Protein AF-A0A0H2RQJ1-F1 (afdb_monomer_lite)

pLDDT: mean 94.85, std 7.15, range [53.19, 98.94]

Foldseek 3Di:
DLVLLVVVVVDPPDDNCSPPDAFDDDDDPPDAQLPPPPQLCRLLQVLVVVCVVSVRPDDLFQSLLVSCVSPNNNQQQSWFDDKDFACDDDPVCNVGGIDDLDHCVLAVQKKKKKFRQDSDDQPDDPVRLVVQLVVFAPLVVCCVPPPVVVLVVQCSVCSNVVPVQSVQVSQQVVQVSVQVSQCSGVVHQDAADQLLQQLVLLQVLVQVVQVVVVHGRAWHWHDDNHHMIMIIGGLQCVLQSQLQCCQQAPEPDWADPPVCSVVPDTRHHDHDPPRDPPSGHRDDYSSRHHMDMGGGDGHDDDDDPVPDQADPVSHGPDDD

Radius of gyration: 21.67 Å; chains: 1; bounding box: 50×44×64 Å

Sequence (320 aa):
MKRLRAEVEKKDGEFKISHLPVHICSYNNFPTAAGLASSASGFAALVASLAALYKLPVSPSQLSLIARQGSGSACRSLFGGFVAWEMGTKADGTDSYAVEVAPREHWPDMHALICVVSDDKKGTSSTSGMQRTVETSPLLQHRIKEVVPQRMNAISEAIKGRDFDAFARITMADSNQFHAVCLDTEPPIFYMNDVSRAIIALIVEYNRLSLEAGGKRKAAYTYDAGPNAVIYAPKENMKEIVQLILAYFPQKEAFKDVNAVFGGEAAKAAVPTGFNEAVAKQFEVGAVKSLIHTRVGDGPRVLGEDETLLRPDGLPKTLA

Structure (mmCIF, N/CA/C/O backbone):
data_AF-A0A0H2RQJ1-F1
#
_entry.id   AF-A0A0H2RQJ1-F1
#
loop_
_atom_site.group_PDB
_atom_site.id
_atom_site.type_symbol
_atom_site.label_atom_id
_atom_site.label_alt_id
_atom_site.label_comp_id
_atom_site.label_asym_id
_atom_site.label_entity_id
_atom_site.label_seq_id
_atom_site.pdbx_PDB_ins_code
_atom_site.Cartn_x
_atom_site.Cartn_y
_atom_site.Cartn_z
_atom_site.occupancy
_atom_site.B_iso_or_equiv
_atom_site.auth_seq_id
_atom_site.auth_comp_id
_atom_site.auth_asym_id
_atom_site.auth_atom_id
_atom_site.pdbx_PDB_model_num
ATOM 1 N N . MET A 1 1 ? 14.029 -0.436 -22.026 1.00 91.88 1 MET A N 1
ATOM 2 C CA . MET A 1 1 ? 13.343 -1.609 -22.619 1.00 91.88 1 MET A CA 1
ATOM 3 C C . MET A 1 1 ? 13.846 -1.941 -24.022 1.00 91.88 1 MET A C 1
ATOM 5 O O . MET A 1 1 ? 14.598 -2.894 -24.133 1.00 91.88 1 MET A O 1
ATOM 9 N N . LYS A 1 2 ? 13.555 -1.153 -25.071 1.00 93.88 2 LYS A N 1
ATOM 10 C CA . LYS A 1 2 ? 13.984 -1.458 -26.458 1.00 93.88 2 LYS A CA 1
ATOM 11 C C . LYS A 1 2 ? 15.491 -1.689 -26.639 1.00 93.88 2 LYS A C 1
ATOM 13 O O . LYS A 1 2 ? 15.875 -2.653 -27.284 1.00 93.88 2 LYS A O 1
ATOM 18 N N . ARG A 1 3 ? 16.341 -0.882 -25.987 1.00 93.62 3 ARG A N 1
ATOM 19 C CA . ARG A 1 3 ? 17.800 -1.112 -25.954 1.00 93.62 3 ARG A CA 1
ATOM 20 C C . ARG A 1 3 ? 18.163 -2.499 -25.408 1.00 93.62 3 ARG A C 1
ATOM 22 O O . ARG A 1 3 ? 18.996 -3.169 -25.989 1.00 93.62 3 ARG A O 1
ATOM 29 N N . LEU A 1 4 ? 17.516 -2.940 -24.325 1.00 93.12 4 LEU A N 1
ATOM 30 C CA . LEU A 1 4 ? 17.746 -4.276 -23.758 1.00 93.12 4 LEU A CA 1
ATOM 31 C C . LEU A 1 4 ? 17.286 -5.371 -24.724 1.00 93.12 4 LEU A C 1
ATOM 33 O O . LEU A 1 4 ? 17.974 -6.373 -24.868 1.00 93.12 4 LEU A O 1
ATOM 37 N N . ARG A 1 5 ? 16.166 -5.164 -25.430 1.00 95.06 5 ARG A N 1
ATOM 38 C CA . ARG A 1 5 ? 15.723 -6.097 -26.472 1.00 95.06 5 ARG A CA 1
ATOM 39 C C . ARG A 1 5 ? 16.728 -6.180 -27.623 1.00 95.06 5 ARG A C 1
ATOM 41 O O . ARG A 1 5 ? 17.032 -7.281 -28.057 1.00 95.06 5 ARG A O 1
ATOM 48 N N . ALA A 1 6 ? 17.268 -5.052 -28.081 1.00 94.44 6 ALA A N 1
ATOM 49 C CA . ALA A 1 6 ? 18.274 -5.032 -29.143 1.00 94.44 6 ALA A CA 1
ATOM 50 C C . ALA A 1 6 ? 19.538 -5.829 -28.765 1.00 94.44 6 ALA A C 1
ATOM 52 O O . ALA A 1 6 ? 20.127 -6.474 -29.623 1.00 94.44 6 ALA A O 1
ATOM 53 N N . GLU A 1 7 ? 19.926 -5.844 -27.484 1.00 92.75 7 GLU A N 1
ATOM 54 C CA . GLU A 1 7 ? 21.011 -6.708 -26.996 1.00 92.75 7 GLU A CA 1
ATOM 55 C C . GLU A 1 7 ? 20.645 -8.200 -27.039 1.00 92.75 7 GLU A C 1
ATOM 57 O O . GLU A 1 7 ? 21.483 -9.021 -27.402 1.00 92.75 7 GLU A O 1
ATOM 62 N N . VAL A 1 8 ? 19.395 -8.564 -26.721 1.00 91.81 8 VAL A N 1
ATOM 63 C CA . VAL A 1 8 ? 18.909 -9.951 -26.863 1.00 91.81 8 VAL A CA 1
ATOM 64 C C . VAL A 1 8 ? 18.945 -10.393 -28.330 1.00 91.81 8 VAL A C 1
ATOM 66 O O . VAL A 1 8 ? 19.394 -11.495 -28.623 1.00 91.81 8 VAL A O 1
ATOM 69 N N . GLU A 1 9 ? 18.550 -9.512 -29.249 1.00 94.44 9 GLU A N 1
ATOM 70 C CA . GLU A 1 9 ? 18.498 -9.754 -30.700 1.00 94.44 9 GLU A CA 1
ATOM 71 C C . GLU A 1 9 ? 19.865 -9.905 -31.378 1.00 94.44 9 GLU A C 1
ATOM 73 O O . GLU A 1 9 ? 19.921 -10.282 -32.548 1.00 94.44 9 GLU A O 1
ATOM 78 N N . LYS A 1 10 ? 20.971 -9.621 -30.674 1.00 91.56 10 LYS A N 1
ATOM 79 C CA . LYS A 1 10 ? 22.324 -9.934 -31.165 1.00 91.56 10 LYS A CA 1
ATOM 80 C C . LYS A 1 10 ? 22.612 -11.437 -31.165 1.00 91.56 10 LYS A C 1
ATOM 82 O O . LYS A 1 10 ? 23.577 -11.853 -31.796 1.00 91.56 10 LYS A O 1
ATOM 87 N N . LYS A 1 11 ? 21.821 -12.237 -30.441 1.00 88.06 11 LYS A N 1
ATOM 88 C CA . LYS A 1 11 ? 21.905 -13.702 -30.460 1.00 88.06 11 LYS A CA 1
ATOM 89 C C . LYS A 1 11 ? 21.219 -14.247 -31.716 1.00 88.06 11 LYS A C 1
ATOM 91 O O . LYS A 1 11 ? 20.148 -13.770 -32.091 1.00 88.06 11 LYS A O 1
ATOM 96 N N . ASP A 1 12 ? 21.816 -15.262 -32.335 1.00 78.38 12 ASP A N 1
ATOM 97 C CA . ASP A 1 12 ? 21.270 -15.884 -33.544 1.00 78.38 12 ASP A CA 1
ATOM 98 C C . ASP A 1 12 ? 19.886 -16.508 -33.295 1.00 78.38 12 ASP A C 1
ATOM 100 O O . ASP A 1 12 ? 19.649 -17.147 -32.271 1.00 78.38 12 ASP A O 1
ATOM 104 N N . GLY A 1 13 ? 18.970 -16.327 -34.253 1.00 80.56 13 GLY A N 1
ATOM 105 C CA . GLY A 1 13 ? 17.618 -16.905 -34.223 1.00 80.56 13 GLY A CA 1
ATOM 106 C C . GLY A 1 13 ? 16.540 -16.062 -33.528 1.00 80.56 13 GLY A C 1
ATOM 107 O O . GLY A 1 13 ? 15.375 -16.455 -33.522 1.00 80.56 13 GLY A O 1
ATOM 108 N N . GLU A 1 14 ? 16.877 -14.894 -32.978 1.00 87.69 14 GLU A N 1
ATOM 109 C CA . GLU A 1 14 ? 15.910 -14.009 -32.318 1.00 87.69 14 GLU A CA 1
ATOM 110 C C . GLU A 1 14 ? 15.146 -13.106 -33.305 1.00 87.69 14 GLU A C 1
ATOM 112 O O . GLU A 1 14 ? 15.722 -12.472 -34.193 1.00 87.69 14 GLU A O 1
ATOM 117 N N . PHE A 1 15 ? 13.830 -12.972 -33.106 1.00 88.25 15 PHE A N 1
ATOM 118 C CA . PHE A 1 15 ? 13.009 -12.031 -33.874 1.00 88.25 15 PHE A CA 1
ATOM 119 C C . PHE A 1 15 ? 13.413 -10.582 -33.588 1.00 88.25 15 PHE A C 1
ATOM 121 O O . PHE A 1 15 ? 13.473 -10.162 -32.433 1.00 88.25 15 PHE A O 1
ATOM 128 N N . LYS A 1 16 ? 13.626 -9.785 -34.637 1.00 92.00 16 LYS A N 1
ATOM 129 C CA . LYS A 1 16 ? 14.005 -8.372 -34.508 1.00 92.00 16 LYS A CA 1
ATOM 130 C C . LYS A 1 16 ? 12.767 -7.498 -34.328 1.00 92.00 16 LYS A C 1
ATOM 132 O O . LYS A 1 16 ? 12.183 -7.046 -35.304 1.00 92.00 16 LYS A O 1
ATOM 137 N N . ILE A 1 17 ? 12.372 -7.257 -33.085 1.00 94.94 17 ILE A N 1
ATOM 138 C CA . ILE A 1 17 ? 11.193 -6.466 -32.705 1.00 94.94 17 ILE A CA 1
ATOM 139 C C . ILE A 1 17 ? 11.548 -5.187 -31.933 1.00 94.94 17 ILE A C 1
ATOM 141 O O . ILE A 1 17 ? 10.684 -4.339 -31.732 1.00 94.94 17 ILE A O 1
ATOM 145 N N . SER A 1 18 ? 12.810 -4.993 -31.530 1.00 94.56 18 SER A N 1
ATOM 146 C CA . SER A 1 18 ? 13.258 -3.820 -30.757 1.00 94.56 18 SER A CA 1
ATOM 147 C C . SER A 1 18 ? 12.988 -2.471 -31.440 1.00 94.56 18 SER A C 1
ATOM 149 O O . SER A 1 18 ? 12.775 -1.465 -30.756 1.00 94.56 18 SER A O 1
ATOM 151 N N . HIS A 1 19 ? 12.977 -2.441 -32.774 1.00 94.56 19 HIS A N 1
ATOM 152 C CA . HIS A 1 19 ? 12.757 -1.238 -33.577 1.00 94.56 19 HIS A CA 1
ATOM 153 C C . HIS A 1 19 ? 11.271 -0.945 -33.843 1.00 94.56 19 HIS A C 1
ATOM 155 O O . HIS A 1 19 ? 10.923 0.202 -34.123 1.00 94.56 19 HIS A O 1
ATOM 161 N N . LEU A 1 20 ? 10.389 -1.941 -33.709 1.00 95.81 20 LEU A N 1
ATOM 162 C CA . LEU A 1 20 ? 8.970 -1.811 -34.035 1.00 95.81 20 LEU A CA 1
ATOM 163 C C . LEU A 1 20 ? 8.236 -0.889 -33.045 1.00 95.81 20 LEU A C 1
ATOM 165 O O . LEU A 1 20 ? 8.614 -0.806 -31.868 1.00 95.81 20 LEU A O 1
ATOM 169 N N . PRO A 1 21 ? 7.193 -0.162 -33.480 1.00 95.69 21 PRO A N 1
ATOM 170 C CA . PRO A 1 21 ? 6.299 0.536 -32.562 1.00 95.69 21 PRO A CA 1
ATOM 171 C C . PRO A 1 21 ? 5.571 -0.461 -31.647 1.00 95.69 21 PRO A C 1
ATOM 173 O O . PRO A 1 21 ? 5.414 -1.632 -31.982 1.00 95.69 21 PRO A O 1
ATOM 176 N N . VAL A 1 22 ? 5.135 0.010 -30.477 1.00 95.94 22 VAL A N 1
ATOM 177 C CA . VAL A 1 22 ? 4.346 -0.786 -29.526 1.00 95.94 22 VAL A CA 1
ATOM 178 C C . VAL A 1 22 ? 2.995 -0.129 -29.300 1.00 95.94 22 VAL A C 1
ATOM 180 O O . VAL A 1 22 ? 2.928 1.079 -29.082 1.00 95.94 22 VAL A O 1
ATOM 183 N N . HIS A 1 23 ? 1.931 -0.926 -29.329 1.00 96.12 23 HIS A N 1
ATOM 184 C CA . HIS A 1 23 ? 0.610 -0.524 -28.859 1.00 96.12 23 HIS A CA 1
ATOM 185 C C . HIS A 1 23 ? 0.423 -1.036 -27.435 1.00 96.12 23 HIS A C 1
ATOM 187 O O . HIS A 1 23 ? 0.730 -2.189 -27.135 1.00 96.12 23 HIS A O 1
ATOM 193 N N . ILE A 1 24 ? -0.044 -0.164 -26.546 1.00 96.38 24 ILE A N 1
ATOM 194 C CA . ILE A 1 24 ? -0.228 -0.467 -25.129 1.00 96.38 24 ILE A CA 1
ATOM 195 C C . ILE A 1 24 ? -1.648 -0.062 -24.757 1.00 96.38 24 ILE A C 1
ATOM 197 O O . ILE A 1 24 ? -2.045 1.083 -24.959 1.00 96.38 24 ILE A O 1
ATOM 201 N N . CYS A 1 25 ? -2.390 -0.998 -24.177 1.00 96.31 25 CYS A N 1
ATOM 202 C CA . CYS A 1 25 ? -3.657 -0.735 -23.513 1.00 96.31 25 CYS A CA 1
ATOM 203 C C . CYS A 1 25 ? -3.518 -1.180 -22.057 1.00 96.31 25 CYS A C 1
ATOM 205 O O . CYS A 1 25 ? -2.910 -2.214 -21.782 1.00 96.31 25 CYS A O 1
ATOM 207 N N . SER A 1 26 ? -4.025 -0.374 -21.129 1.00 94.25 26 SER A N 1
ATOM 208 C CA . SER A 1 26 ? -3.945 -0.631 -19.695 1.00 94.25 26 SER A CA 1
ATOM 209 C C . SER A 1 26 ? -5.293 -0.350 -19.054 1.00 94.25 26 SER A C 1
ATOM 211 O O . SER A 1 26 ? -6.002 0.574 -19.452 1.00 94.25 26 SER A O 1
ATOM 213 N N . TYR A 1 27 ? -5.628 -1.153 -18.055 1.00 92.31 27 TYR A N 1
ATOM 214 C CA . TYR A 1 27 ? -6.854 -1.065 -17.281 1.00 92.31 27 TYR A CA 1
ATOM 215 C C . TYR A 1 27 ? -6.530 -1.341 -15.812 1.00 92.31 27 TYR A C 1
ATOM 217 O O . TYR A 1 27 ? -5.570 -2.042 -15.494 1.00 92.31 27 TYR A O 1
ATOM 225 N N . ASN A 1 28 ? -7.331 -0.783 -14.908 1.00 89.81 28 ASN A N 1
ATOM 226 C CA . ASN A 1 28 ? -7.277 -1.101 -13.489 1.00 89.81 28 ASN A CA 1
ATOM 227 C C . ASN A 1 28 ? -8.701 -1.256 -12.952 1.00 89.81 28 ASN A C 1
ATOM 229 O O . ASN A 1 28 ? -9.616 -0.579 -13.411 1.00 89.81 28 ASN A O 1
ATOM 233 N N . ASN A 1 29 ? -8.864 -2.133 -11.968 1.00 87.56 29 ASN A N 1
ATOM 234 C CA . ASN A 1 29 ? -10.141 -2.420 -11.319 1.00 87.56 29 ASN A CA 1
ATOM 235 C C . ASN A 1 29 ? -10.302 -1.692 -9.973 1.00 87.56 29 ASN A C 1
ATOM 237 O O . ASN A 1 29 ? -11.181 -2.048 -9.187 1.00 87.56 29 ASN A O 1
ATOM 241 N N . PHE A 1 30 ? -9.455 -0.699 -9.675 1.00 75.50 30 PHE A N 1
ATOM 242 C CA . PHE A 1 30 ? -9.663 0.142 -8.502 1.00 75.50 30 PHE A CA 1
ATOM 243 C C . PHE A 1 30 ? -10.864 1.060 -8.758 1.00 75.50 30 PHE A C 1
ATOM 245 O O . PHE A 1 30 ? -11.018 1.555 -9.879 1.00 75.50 30 PHE A O 1
ATOM 252 N N . PRO A 1 31 ? -11.699 1.345 -7.743 1.00 68.31 31 PRO A N 1
ATOM 253 C CA . PRO A 1 31 ? -12.700 2.394 -7.868 1.00 68.31 31 PRO A CA 1
ATOM 254 C C . PRO A 1 31 ? -11.994 3.684 -8.298 1.00 68.31 31 PRO A C 1
ATOM 256 O O . PRO A 1 31 ? -10.995 4.092 -7.692 1.00 68.31 31 PRO A O 1
ATOM 259 N N . THR A 1 32 ? -12.442 4.272 -9.408 1.00 55.53 32 THR A N 1
ATOM 260 C CA . THR A 1 32 ? -11.767 5.423 -10.012 1.00 55.53 32 THR A CA 1
ATOM 261 C C . THR A 1 32 ? -11.643 6.539 -8.974 1.00 55.53 32 THR A C 1
ATOM 263 O O . THR A 1 32 ? -12.604 6.853 -8.288 1.00 55.53 32 THR A O 1
ATOM 266 N N . ALA A 1 33 ? -10.437 7.097 -8.843 1.00 53.19 33 ALA A N 1
ATOM 267 C CA . ALA A 1 33 ? -10.090 8.166 -7.906 1.00 53.19 33 ALA A CA 1
ATOM 268 C C . ALA A 1 33 ? -10.073 7.824 -6.395 1.00 53.19 33 ALA A C 1
ATOM 270 O O . ALA A 1 33 ? -9.751 8.699 -5.597 1.00 53.19 33 ALA A O 1
ATOM 271 N N . ALA A 1 34 ? -10.179 6.547 -5.993 1.00 57.09 34 ALA A N 1
ATOM 272 C CA . ALA A 1 34 ? -10.012 6.084 -4.599 1.00 57.09 34 ALA A CA 1
ATOM 273 C C . ALA A 1 34 ? -8.606 6.294 -3.978 1.00 57.09 34 ALA A C 1
ATOM 275 O O . ALA A 1 34 ? -8.257 5.667 -2.982 1.00 57.09 34 ALA A O 1
ATOM 276 N N . GLY A 1 35 ? -7.736 7.124 -4.559 1.00 61.28 35 GLY A N 1
ATOM 277 C CA . GLY A 1 35 ? -6.430 7.467 -3.984 1.00 61.28 35 GLY A CA 1
ATOM 278 C C . GLY A 1 35 ? -5.414 6.317 -3.881 1.00 61.28 35 GLY A C 1
ATOM 279 O O . GLY A 1 35 ? -4.300 6.562 -3.419 1.00 61.28 35 GLY A O 1
ATOM 280 N N . LEU A 1 36 ? -5.757 5.110 -4.346 1.00 70.00 36 LEU A N 1
ATOM 281 C CA . LEU A 1 36 ? -4.940 3.893 -4.314 1.00 70.00 36 LEU A CA 1
ATOM 282 C C . LEU A 1 36 ? -3.884 3.915 -5.426 1.00 70.00 36 LEU A C 1
ATOM 284 O O . LEU A 1 36 ? -4.136 3.387 -6.500 1.00 70.00 36 LEU A O 1
ATOM 288 N N . ALA A 1 37 ? -2.752 4.592 -5.193 1.00 69.56 37 ALA A N 1
ATOM 289 C CA . ALA A 1 37 ? -1.490 4.581 -5.965 1.00 69.56 37 ALA A CA 1
ATOM 290 C C . ALA A 1 37 ? -1.520 4.011 -7.414 1.00 69.56 37 ALA A C 1
ATOM 292 O O . ALA A 1 37 ? -0.688 3.179 -7.781 1.00 69.56 37 ALA A O 1
ATOM 293 N N . SER A 1 38 ? -2.438 4.477 -8.267 1.00 80.00 38 SER A N 1
ATOM 294 C CA . SER A 1 38 ? -2.726 3.846 -9.566 1.00 80.00 38 SER A CA 1
ATOM 295 C C . SER A 1 38 ? -1.599 4.020 -10.583 1.00 80.00 38 SER A C 1
ATOM 297 O O . SER A 1 38 ? -1.399 3.172 -11.451 1.00 80.00 38 SER A O 1
ATOM 299 N N . SER A 1 39 ? -0.809 5.088 -10.450 1.00 87.06 39 SER A N 1
ATOM 300 C CA . SER A 1 39 ? 0.385 5.304 -11.268 1.00 87.06 39 SER A CA 1
ATOM 301 C C . SER A 1 39 ? 1.467 4.257 -11.000 1.00 87.06 39 SER A C 1
ATOM 303 O O . SER A 1 39 ? 2.102 3.790 -11.943 1.00 87.06 39 SER A O 1
ATOM 305 N N . ALA A 1 40 ? 1.667 3.860 -9.740 1.00 92.00 40 ALA A N 1
ATOM 306 C CA . ALA A 1 40 ? 2.722 2.926 -9.365 1.00 92.00 40 ALA A CA 1
ATOM 307 C C . ALA A 1 40 ? 2.470 1.536 -9.965 1.00 92.00 40 ALA A C 1
ATOM 309 O O . ALA A 1 40 ? 3.320 1.000 -10.676 1.00 92.00 40 ALA A O 1
ATOM 310 N N . SER A 1 41 ? 1.272 0.987 -9.749 1.00 93.56 41 SER A N 1
ATOM 311 C CA . SER A 1 41 ? 0.879 -0.308 -10.312 1.00 93.56 41 SER A CA 1
ATOM 312 C C . SER A 1 41 ? 0.793 -0.272 -11.841 1.00 93.56 41 SER A C 1
ATOM 314 O O . SER A 1 41 ? 1.231 -1.217 -12.492 1.00 93.56 41 SER A O 1
ATOM 316 N N . GLY A 1 42 ? 0.329 0.836 -12.432 1.00 94.31 42 GLY A N 1
ATOM 317 C CA . GLY A 1 42 ? 0.289 1.015 -13.886 1.00 94.31 42 GLY A CA 1
ATOM 318 C C . GLY A 1 42 ? 1.674 0.985 -14.545 1.00 94.31 42 GLY A C 1
ATOM 319 O O . GLY A 1 42 ? 1.877 0.261 -15.520 1.00 94.31 42 GLY A O 1
ATOM 320 N N . PHE A 1 43 ? 2.654 1.719 -14.003 1.00 96.06 43 PHE A N 1
ATOM 321 C CA . PHE A 1 43 ? 4.028 1.700 -14.524 1.00 96.06 43 PHE A CA 1
ATOM 322 C C . PHE A 1 43 ? 4.730 0.362 -14.276 1.00 96.06 43 PHE A C 1
ATOM 324 O O . PHE A 1 43 ? 5.483 -0.099 -15.135 1.00 96.06 43 PHE A O 1
ATOM 331 N N . ALA A 1 44 ? 4.462 -0.288 -13.143 1.00 97.62 44 ALA A N 1
ATOM 332 C CA . ALA A 1 44 ? 4.956 -1.632 -12.872 1.00 97.62 44 ALA A CA 1
ATOM 333 C C . ALA A 1 44 ? 4.421 -2.649 -13.892 1.00 97.62 44 ALA A C 1
ATOM 335 O O . ALA A 1 44 ? 5.205 -3.386 -14.489 1.00 97.62 44 ALA A O 1
ATOM 336 N N . ALA A 1 45 ? 3.110 -2.631 -14.161 1.00 97.31 45 ALA A N 1
ATOM 337 C CA . ALA A 1 45 ? 2.470 -3.489 -15.155 1.00 97.31 45 ALA A CA 1
ATOM 338 C C . ALA A 1 45 ? 3.002 -3.226 -16.572 1.00 97.31 45 ALA A C 1
ATOM 340 O O . ALA A 1 45 ? 3.284 -4.171 -17.306 1.00 97.31 45 ALA A O 1
ATOM 341 N N . LEU A 1 46 ? 3.219 -1.958 -16.940 1.00 97.62 46 LEU A N 1
ATOM 342 C CA . LEU A 1 46 ? 3.847 -1.586 -18.209 1.00 97.62 46 LEU A CA 1
ATOM 343 C C . LEU A 1 46 ? 5.250 -2.194 -18.349 1.00 97.62 46 LEU A C 1
ATOM 345 O O . LEU A 1 46 ? 5.565 -2.801 -19.374 1.00 97.62 46 LEU A O 1
ATOM 349 N N . VAL A 1 47 ? 6.102 -2.030 -17.333 1.00 97.94 47 VAL A N 1
ATOM 350 C CA . VAL A 1 47 ? 7.473 -2.558 -17.363 1.00 97.94 47 VAL A CA 1
ATOM 351 C C . VAL A 1 47 ? 7.469 -4.084 -17.390 1.00 97.94 47 VAL A C 1
ATOM 353 O O . VAL A 1 47 ? 8.201 -4.661 -18.192 1.00 97.94 47 VAL A O 1
ATOM 356 N N . ALA A 1 48 ? 6.627 -4.735 -16.585 1.00 97.75 48 ALA A N 1
ATOM 357 C CA . ALA A 1 48 ? 6.495 -6.190 -16.562 1.00 97.75 48 ALA A CA 1
ATOM 358 C C . ALA A 1 48 ? 5.992 -6.746 -17.907 1.00 97.75 48 ALA A C 1
ATOM 360 O O . ALA A 1 48 ? 6.595 -7.669 -18.453 1.00 97.75 48 ALA A O 1
ATOM 361 N N . SER A 1 49 ? 4.955 -6.136 -18.489 1.00 97.44 49 SER A N 1
ATOM 362 C CA . SER A 1 49 ? 4.397 -6.524 -19.791 1.00 97.44 49 SER A CA 1
ATOM 363 C C . SER A 1 49 ? 5.424 -6.377 -20.917 1.00 97.44 49 SER A C 1
ATOM 365 O O . SER A 1 49 ? 5.656 -7.314 -21.680 1.00 97.44 49 SER A O 1
ATOM 367 N N . LEU A 1 50 ? 6.139 -5.247 -20.978 1.00 97.00 50 LEU A N 1
ATOM 368 C CA . LEU A 1 50 ? 7.199 -5.054 -21.970 1.00 97.00 50 LEU A CA 1
ATOM 369 C C . LEU A 1 50 ? 8.402 -5.976 -21.739 1.00 97.00 50 LEU A C 1
ATOM 371 O O . LEU A 1 50 ? 9.047 -6.374 -22.707 1.00 97.00 50 LEU A O 1
ATOM 375 N N . ALA A 1 51 ? 8.735 -6.310 -20.489 1.00 96.94 51 ALA A N 1
ATOM 376 C CA . ALA A 1 51 ? 9.798 -7.266 -20.189 1.00 96.94 51 ALA A CA 1
ATOM 377 C C . ALA A 1 51 ? 9.444 -8.664 -20.709 1.00 96.94 51 ALA A C 1
ATOM 379 O O . ALA A 1 51 ? 10.293 -9.307 -21.329 1.00 96.94 51 ALA A O 1
ATOM 380 N N . ALA A 1 52 ? 8.189 -9.084 -20.516 1.00 95.44 52 ALA A N 1
ATOM 381 C CA . ALA A 1 52 ? 7.657 -10.343 -21.026 1.00 95.44 52 ALA A CA 1
ATOM 382 C C . ALA A 1 52 ? 7.615 -10.361 -22.563 1.00 95.44 52 ALA A C 1
ATOM 384 O O . ALA A 1 52 ? 8.180 -11.269 -23.171 1.00 95.44 52 ALA A O 1
ATOM 385 N N . LEU A 1 53 ? 7.051 -9.322 -23.198 1.00 94.88 53 LEU A N 1
ATOM 386 C CA . LEU A 1 53 ? 7.000 -9.176 -24.661 1.00 94.88 53 LEU A CA 1
ATOM 387 C C . LEU A 1 53 ? 8.392 -9.287 -25.294 1.00 94.88 53 LEU A C 1
ATOM 389 O O . LEU A 1 53 ? 8.589 -9.989 -26.283 1.00 94.88 53 LEU A O 1
ATOM 393 N N . TYR A 1 54 ? 9.372 -8.593 -24.716 1.00 95.69 54 TYR A N 1
ATOM 394 C CA . TYR A 1 54 ? 10.737 -8.570 -25.230 1.00 95.69 54 TYR A CA 1
ATOM 395 C C . TYR A 1 54 ? 11.612 -9.735 -24.749 1.00 95.69 54 TYR A C 1
ATOM 397 O O . TYR A 1 54 ? 12.780 -9.805 -25.149 1.00 95.69 54 TYR A O 1
ATOM 405 N N . LYS A 1 55 ? 11.072 -10.641 -23.920 1.00 93.88 55 LYS A N 1
ATOM 406 C CA . LYS A 1 55 ? 11.793 -11.769 -23.308 1.00 93.88 55 LYS A CA 1
ATOM 407 C C . LYS A 1 55 ? 13.116 -11.327 -22.671 1.00 93.88 55 LYS A C 1
ATOM 409 O O . LYS A 1 55 ? 14.170 -11.910 -22.923 1.00 93.88 55 LYS A O 1
ATOM 414 N N . LEU A 1 56 ? 13.085 -10.230 -21.911 1.00 94.19 56 LEU A N 1
ATOM 415 C CA . LEU A 1 56 ? 14.307 -9.651 -21.354 1.00 94.19 56 LEU A CA 1
ATOM 416 C C . LEU A 1 56 ? 14.874 -10.555 -20.242 1.00 94.19 56 LEU A C 1
ATOM 418 O O . LEU A 1 56 ? 14.163 -10.820 -19.274 1.00 94.19 56 LEU A O 1
ATOM 422 N N . PRO A 1 57 ? 16.150 -10.979 -20.315 1.00 91.94 57 PRO A N 1
ATOM 423 C CA . PRO A 1 57 ? 16.775 -11.849 -19.317 1.00 91.94 57 PRO A CA 1
ATOM 424 C C . PRO A 1 57 ? 17.315 -11.027 -18.136 1.00 91.94 57 PRO A C 1
ATOM 426 O O . PRO A 1 57 ? 18.510 -11.037 -17.851 1.00 91.94 57 PRO A O 1
ATOM 429 N N . VAL A 1 58 ? 16.449 -10.239 -17.500 1.00 91.62 58 VAL A N 1
ATOM 430 C CA . VAL A 1 58 ? 16.817 -9.310 -16.421 1.00 91.62 58 VAL A CA 1
ATOM 431 C C . VAL A 1 58 ? 16.017 -9.608 -15.162 1.00 91.62 58 VAL A C 1
ATOM 433 O O . VAL A 1 58 ? 14.861 -10.020 -15.229 1.00 91.62 58 VAL A O 1
ATOM 436 N N . SER A 1 59 ? 16.635 -9.393 -14.002 1.00 94.44 59 SER A N 1
ATOM 437 C CA . SER A 1 59 ? 15.973 -9.632 -12.719 1.00 94.44 59 SER A CA 1
ATOM 438 C C . SER A 1 59 ? 14.903 -8.570 -12.423 1.00 94.44 59 SER A C 1
ATOM 440 O O . SER A 1 59 ? 14.985 -7.448 -12.942 1.00 94.44 59 SER A O 1
ATOM 442 N N . PRO A 1 60 ? 13.932 -8.853 -11.533 1.00 94.94 60 PRO A N 1
ATOM 443 C CA . PRO A 1 60 ? 12.968 -7.842 -11.105 1.00 94.94 60 PRO A CA 1
ATOM 444 C C . PRO A 1 60 ? 13.633 -6.596 -10.491 1.00 94.94 60 PRO A C 1
ATOM 446 O O . PRO A 1 60 ? 13.197 -5.482 -10.775 1.00 94.94 60 PRO A O 1
ATOM 449 N N . SER A 1 61 ? 14.757 -6.731 -9.770 1.00 95.88 61 SER A N 1
ATOM 450 C CA . SER A 1 61 ? 15.534 -5.573 -9.286 1.00 95.88 61 SER A CA 1
ATOM 451 C C . SER A 1 61 ? 16.061 -4.705 -10.431 1.00 95.88 61 SER A C 1
ATOM 453 O O . SER A 1 61 ? 15.949 -3.481 -10.368 1.00 95.88 61 SER A O 1
ATOM 455 N N . GLN A 1 62 ? 16.574 -5.297 -11.514 1.00 95.25 62 GLN A N 1
ATOM 456 C CA . GLN A 1 62 ? 17.028 -4.535 -12.683 1.00 95.25 62 GLN A CA 1
ATOM 457 C C . GLN A 1 62 ? 15.864 -3.860 -13.420 1.00 95.25 62 GLN A C 1
ATOM 459 O O . GLN A 1 62 ? 15.985 -2.708 -13.836 1.00 95.25 62 GLN A O 1
ATOM 464 N N . LEU A 1 63 ? 14.719 -4.536 -13.552 1.00 96.75 63 LEU A N 1
ATOM 465 C CA . LEU A 1 63 ? 13.507 -3.927 -14.110 1.00 96.75 63 LEU A CA 1
ATOM 466 C C . LEU A 1 63 ? 12.997 -2.774 -13.236 1.00 96.75 63 LEU A C 1
ATOM 468 O O . LEU A 1 63 ? 12.488 -1.779 -13.758 1.00 96.75 63 LEU A O 1
ATOM 472 N N . SER A 1 64 ? 13.181 -2.866 -11.918 1.00 97.94 64 SER A N 1
ATOM 473 C CA . SER A 1 64 ? 12.719 -1.853 -10.973 1.00 97.94 64 SER A CA 1
ATOM 474 C C . SER A 1 64 ? 13.423 -0.503 -11.164 1.00 97.94 64 SER A C 1
ATOM 476 O O . SER A 1 64 ? 12.793 0.531 -10.953 1.00 97.94 64 SER A O 1
ATOM 478 N N . LEU A 1 65 ? 14.668 -0.490 -11.670 1.00 97.56 65 LEU A N 1
ATOM 479 C CA . LEU A 1 65 ? 15.379 0.738 -12.065 1.00 97.56 65 LEU A CA 1
ATOM 480 C C . LEU A 1 65 ? 14.607 1.510 -13.145 1.00 97.56 65 LEU A C 1
ATOM 482 O O . LEU A 1 65 ? 14.535 2.737 -13.113 1.00 97.56 65 LEU A O 1
ATOM 486 N N . ILE A 1 66 ? 14.007 0.784 -14.093 1.00 96.88 66 ILE A N 1
ATOM 487 C CA . ILE A 1 66 ? 13.230 1.362 -15.194 1.00 96.88 66 ILE A CA 1
ATOM 488 C C . ILE A 1 66 ? 11.868 1.826 -14.676 1.00 96.88 66 ILE A C 1
ATOM 490 O O . ILE A 1 66 ? 11.446 2.943 -14.970 1.00 96.88 66 ILE A O 1
ATOM 494 N N . ALA A 1 67 ? 11.195 0.999 -13.870 1.00 97.50 67 ALA A N 1
ATOM 495 C CA . ALA A 1 67 ? 9.905 1.349 -13.277 1.00 97.50 67 ALA A CA 1
ATOM 496 C C . ALA A 1 67 ? 10.003 2.615 -12.408 1.00 97.50 67 ALA A C 1
ATOM 498 O O . ALA A 1 67 ? 9.167 3.509 -12.538 1.00 97.50 67 ALA A O 1
ATOM 499 N N . ARG A 1 68 ? 11.077 2.741 -11.612 1.00 97.88 68 ARG A N 1
ATOM 500 C CA . ARG A 1 68 ? 11.376 3.917 -10.779 1.00 97.88 68 ARG A CA 1
ATOM 501 C C . ARG A 1 68 ? 11.402 5.216 -11.585 1.00 97.88 68 ARG A C 1
ATOM 503 O O . ARG A 1 68 ? 10.899 6.231 -11.118 1.00 97.88 68 ARG A O 1
ATOM 510 N N . GLN A 1 69 ? 11.997 5.200 -12.779 1.00 96.19 69 GLN A N 1
ATOM 511 C CA . GLN A 1 69 ? 12.095 6.391 -13.631 1.00 96.19 69 GLN A CA 1
ATOM 512 C C . GLN A 1 69 ? 10.735 6.841 -14.182 1.00 96.19 69 GLN A C 1
ATOM 514 O O . GLN A 1 69 ? 10.547 8.029 -14.420 1.00 96.19 69 GLN A O 1
ATOM 519 N N . GLY A 1 70 ? 9.796 5.911 -14.383 1.00 93.81 70 GLY A N 1
ATOM 520 C CA . GLY A 1 70 ? 8.436 6.236 -14.815 1.00 93.81 70 GLY A CA 1
ATOM 521 C C . GLY A 1 70 ? 7.566 6.750 -13.667 1.00 93.81 70 GLY A C 1
ATOM 522 O O . GLY A 1 70 ? 6.932 7.797 -13.769 1.00 93.81 70 GLY A O 1
ATOM 523 N N . SER A 1 71 ? 7.567 6.030 -12.546 1.00 94.06 71 SER A N 1
ATOM 524 C CA . SER A 1 71 ? 6.912 6.451 -11.310 1.00 94.06 71 SER A CA 1
ATOM 525 C C . SER A 1 71 ? 7.661 5.845 -10.129 1.00 94.06 71 SER A C 1
ATOM 527 O O . SER A 1 71 ? 7.677 4.630 -9.992 1.00 94.06 71 SER A O 1
ATOM 529 N N . GLY A 1 72 ? 8.286 6.670 -9.280 1.00 95.25 72 GLY A N 1
ATOM 530 C CA . GLY A 1 72 ? 9.245 6.225 -8.254 1.00 95.25 72 GLY A CA 1
ATOM 531 C C . GLY A 1 72 ? 8.842 4.945 -7.513 1.00 95.25 72 GLY A C 1
ATOM 532 O O . GLY A 1 72 ? 9.546 3.943 -7.586 1.00 95.25 72 GLY A O 1
ATOM 533 N N . SER A 1 73 ? 7.664 4.939 -6.883 1.00 96.62 73 SER A N 1
ATOM 534 C CA . SER A 1 73 ? 7.158 3.792 -6.115 1.00 96.62 73 SER A CA 1
ATOM 535 C C . SER A 1 73 ? 6.768 2.564 -6.949 1.00 96.62 73 SER A C 1
ATOM 537 O O . SER A 1 73 ? 6.637 1.487 -6.368 1.00 96.62 73 SER A O 1
ATOM 539 N N . ALA A 1 74 ? 6.639 2.670 -8.278 1.00 97.56 74 ALA A N 1
ATOM 540 C CA . ALA A 1 74 ? 6.374 1.532 -9.166 1.00 97.56 74 ALA A CA 1
ATOM 541 C C . ALA A 1 74 ? 7.460 0.454 -9.077 1.00 97.56 74 ALA A C 1
ATOM 543 O O . ALA A 1 74 ? 7.180 -0.719 -9.312 1.00 97.56 74 ALA A O 1
ATOM 544 N N . CYS A 1 75 ? 8.691 0.829 -8.707 1.00 98.38 75 CYS A N 1
ATOM 545 C CA . CYS A 1 75 ? 9.786 -0.119 -8.523 1.00 98.38 75 CYS A CA 1
ATOM 546 C C . CYS A 1 75 ? 9.434 -1.218 -7.507 1.00 98.38 75 CYS A C 1
ATOM 548 O O . CYS A 1 75 ? 9.750 -2.384 -7.739 1.00 98.38 75 CYS A O 1
ATOM 550 N N . ARG A 1 76 ? 8.716 -0.870 -6.428 1.00 98.50 76 ARG A N 1
ATOM 551 C CA . ARG A 1 76 ? 8.345 -1.812 -5.363 1.00 98.50 76 ARG A CA 1
ATOM 552 C C . ARG A 1 76 ? 7.283 -2.811 -5.805 1.00 98.50 76 ARG A C 1
ATOM 554 O O . ARG A 1 76 ? 7.239 -3.914 -5.285 1.00 98.50 76 ARG A O 1
ATOM 561 N N . SER A 1 77 ? 6.467 -2.458 -6.794 1.00 98.19 77 SER A N 1
ATOM 562 C CA . SER A 1 77 ? 5.438 -3.345 -7.344 1.00 98.19 77 SER A CA 1
ATOM 563 C C . SER A 1 77 ? 5.985 -4.369 -8.346 1.00 98.19 77 SER A C 1
ATOM 565 O O . SER A 1 77 ? 5.195 -5.069 -8.970 1.00 98.19 77 SER A O 1
ATOM 567 N N . LEU A 1 78 ? 7.311 -4.470 -8.526 1.00 98.25 78 LEU A N 1
ATOM 568 C CA . LEU A 1 78 ? 7.923 -5.542 -9.324 1.00 98.25 78 LEU A CA 1
ATOM 569 C C . LEU A 1 78 ? 8.178 -6.827 -8.525 1.00 98.25 78 LEU A C 1
ATOM 571 O O . LEU A 1 78 ? 8.555 -7.840 -9.110 1.00 98.25 78 LEU A O 1
ATOM 575 N N . PHE A 1 79 ? 7.950 -6.788 -7.215 1.00 98.56 79 PHE A N 1
ATOM 576 C CA . PHE A 1 79 ? 8.049 -7.922 -6.305 1.00 98.56 79 PHE A CA 1
ATOM 577 C C . PHE A 1 79 ? 6.717 -8.133 -5.581 1.00 98.56 79 PHE A C 1
ATOM 579 O O . PHE A 1 79 ? 5.895 -7.220 -5.493 1.00 98.56 79 PHE A O 1
ATOM 586 N N . GLY A 1 80 ? 6.518 -9.349 -5.076 1.00 98.06 80 GLY A N 1
ATOM 587 C CA . GLY A 1 80 ? 5.471 -9.644 -4.101 1.00 98.06 80 GLY A CA 1
ATOM 588 C C . GLY A 1 80 ? 5.976 -9.476 -2.672 1.00 98.06 80 GLY A C 1
ATOM 589 O O . GLY A 1 80 ? 7.115 -9.078 -2.444 1.00 98.06 80 GLY A O 1
ATOM 590 N N . GLY A 1 81 ? 5.141 -9.833 -1.701 1.00 98.50 81 GLY A N 1
ATOM 591 C CA . GLY A 1 81 ? 5.538 -9.846 -0.297 1.00 98.50 81 GLY A CA 1
ATOM 592 C C . GLY A 1 81 ? 5.830 -8.450 0.251 1.00 98.50 81 GLY A C 1
ATOM 593 O O . GLY A 1 81 ? 5.043 -7.516 0.083 1.00 98.50 81 GLY A O 1
ATOM 594 N N . PHE A 1 82 ? 6.964 -8.330 0.935 1.00 98.81 82 PHE A N 1
ATOM 595 C CA . PHE A 1 82 ? 7.456 -7.108 1.557 1.00 98.81 82 PHE A CA 1
ATOM 596 C C . PHE A 1 82 ? 8.664 -6.608 0.779 1.00 98.81 82 PHE A C 1
ATOM 598 O O . PHE A 1 82 ? 9.636 -7.339 0.592 1.00 98.81 82 PHE A O 1
ATOM 605 N N . VAL A 1 83 ? 8.612 -5.353 0.343 1.00 98.81 83 VAL A N 1
ATOM 606 C CA . VAL A 1 83 ? 9.554 -4.825 -0.646 1.00 98.81 83 VAL A CA 1
ATOM 607 C C . VAL A 1 83 ? 10.126 -3.503 -0.160 1.00 98.81 83 VAL A C 1
ATOM 609 O O . VAL A 1 83 ? 9.378 -2.571 0.147 1.00 98.81 83 VAL A O 1
ATOM 612 N N . ALA A 1 84 ? 11.451 -3.405 -0.131 1.00 98.69 84 ALA A N 1
ATOM 613 C CA . ALA A 1 84 ? 12.157 -2.159 0.122 1.00 98.69 84 ALA A CA 1
ATOM 614 C C . ALA A 1 84 ? 12.526 -1.494 -1.207 1.00 98.69 84 ALA A C 1
ATOM 616 O O . ALA A 1 84 ? 12.809 -2.163 -2.198 1.00 98.69 84 ALA A O 1
ATOM 617 N N . TRP A 1 85 ? 12.513 -0.162 -1.231 1.00 98.69 85 TRP A N 1
ATOM 618 C CA . TRP A 1 85 ? 13.186 0.616 -2.268 1.00 98.69 85 TRP A CA 1
ATOM 619 C C . TRP A 1 85 ? 14.427 1.229 -1.634 1.00 98.69 85 TRP A C 1
ATOM 621 O O . TRP A 1 85 ? 14.315 2.127 -0.801 1.00 98.69 85 TRP A O 1
ATOM 631 N N . GLU A 1 86 ? 15.591 0.733 -2.039 1.00 98.12 86 GLU A N 1
ATOM 632 C CA . GLU A 1 86 ? 16.873 1.282 -1.623 1.00 98.12 86 GLU A CA 1
ATOM 633 C C . GLU A 1 86 ? 17.065 2.663 -2.242 1.00 98.12 86 GLU A C 1
ATOM 635 O O . GLU A 1 86 ? 16.932 2.838 -3.457 1.00 98.12 86 GLU A O 1
ATOM 640 N N . MET A 1 87 ? 17.376 3.664 -1.415 1.00 97.06 87 MET A N 1
ATOM 641 C CA . MET A 1 87 ? 17.525 5.035 -1.911 1.00 97.06 87 MET A CA 1
ATOM 642 C C . MET A 1 87 ? 18.704 5.175 -2.879 1.00 97.06 87 MET A C 1
ATOM 644 O O . MET A 1 87 ? 18.627 5.980 -3.806 1.00 97.06 87 MET A O 1
ATOM 648 N N . GLY A 1 88 ? 19.737 4.345 -2.711 1.00 97.31 88 GLY A N 1
ATOM 649 C CA . GLY A 1 88 ? 20.997 4.449 -3.435 1.00 97.31 88 GLY A CA 1
ATOM 650 C C . GLY A 1 88 ? 21.835 5.654 -2.998 1.00 97.31 88 GLY A C 1
ATOM 651 O O . GLY A 1 88 ? 21.383 6.550 -2.286 1.00 97.31 88 GLY A O 1
ATOM 652 N N . THR A 1 89 ? 23.089 5.658 -3.424 1.00 97.19 89 THR A N 1
ATOM 653 C CA . THR A 1 89 ? 24.084 6.701 -3.135 1.00 97.19 89 THR A CA 1
ATOM 654 C C . THR A 1 89 ? 24.750 7.230 -4.398 1.00 97.19 89 THR A C 1
ATOM 656 O O . THR A 1 89 ? 25.351 8.305 -4.378 1.00 97.19 89 THR A O 1
ATOM 659 N N . LYS A 1 90 ? 24.645 6.504 -5.517 1.00 97.56 90 LYS A N 1
ATOM 660 C CA . LYS A 1 90 ? 25.254 6.907 -6.781 1.00 97.56 90 LYS A CA 1
ATOM 661 C C . LYS A 1 90 ? 24.388 7.947 -7.474 1.00 97.56 90 LYS A C 1
ATOM 663 O O . LYS A 1 90 ? 23.187 7.763 -7.657 1.00 97.56 90 LYS A O 1
ATOM 668 N N . ALA A 1 91 ? 25.026 9.015 -7.947 1.00 96.50 91 ALA A N 1
ATOM 669 C CA . ALA A 1 91 ? 24.349 10.104 -8.650 1.00 96.50 91 ALA A CA 1
ATOM 670 C C . ALA A 1 91 ? 23.674 9.662 -9.965 1.00 96.50 91 ALA A C 1
ATOM 672 O O . ALA A 1 91 ? 22.705 10.278 -10.397 1.00 96.50 91 ALA A O 1
ATOM 673 N N . ASP A 1 92 ? 24.148 8.578 -10.588 1.00 96.38 92 ASP A N 1
ATOM 674 C CA . ASP A 1 92 ? 23.518 7.983 -11.776 1.00 96.38 92 ASP A CA 1
ATOM 675 C C . ASP A 1 92 ? 22.254 7.156 -11.451 1.00 96.38 92 ASP A C 1
ATOM 677 O O . ASP A 1 92 ? 21.532 6.716 -12.351 1.00 96.38 92 ASP A O 1
ATOM 681 N N . GLY A 1 93 ? 21.975 6.943 -10.160 1.00 96.69 93 GLY A N 1
ATOM 682 C CA . GLY A 1 93 ? 20.84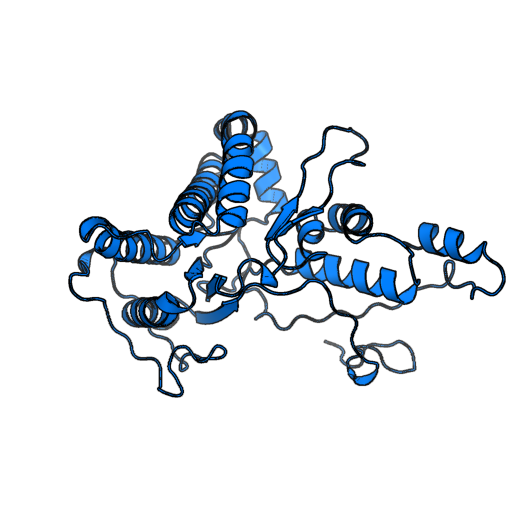7 6.180 -9.645 1.00 96.69 93 GLY A CA 1
ATOM 683 C C . GLY A 1 93 ? 20.916 4.683 -9.941 1.00 96.69 93 GLY A C 1
ATOM 684 O O . GLY A 1 93 ? 19.887 4.015 -9.864 1.00 96.69 93 GLY A O 1
ATOM 685 N N . THR A 1 94 ? 22.070 4.129 -10.313 1.00 96.31 94 THR A N 1
ATOM 686 C CA . THR A 1 94 ? 22.202 2.697 -10.642 1.00 96.31 94 THR A CA 1
ATOM 687 C C . THR A 1 94 ? 22.031 1.777 -9.435 1.00 96.31 94 THR A C 1
ATOM 689 O O . THR A 1 94 ? 21.727 0.599 -9.612 1.00 96.31 94 THR A O 1
ATOM 692 N N . ASP A 1 95 ? 22.171 2.305 -8.218 1.00 97.50 95 ASP A N 1
ATOM 693 C CA . ASP A 1 95 ? 21.997 1.589 -6.952 1.00 97.50 95 ASP A CA 1
ATOM 694 C C . ASP A 1 95 ? 20.685 1.922 -6.215 1.00 97.50 95 ASP A C 1
ATOM 696 O O . ASP A 1 95 ? 20.492 1.488 -5.086 1.00 97.50 95 ASP A O 1
ATOM 700 N N . SER A 1 96 ? 19.762 2.646 -6.858 1.00 98.44 96 SER A N 1
ATOM 701 C CA . SER A 1 96 ? 18.448 2.977 -6.293 1.00 98.44 96 SER A CA 1
ATOM 702 C C . SER A 1 96 ? 17.356 2.068 -6.869 1.00 98.44 96 SER A C 1
ATOM 704 O O . SER A 1 96 ? 16.714 2.401 -7.868 1.00 98.44 96 SER A O 1
ATOM 706 N N . TYR A 1 97 ? 17.167 0.878 -6.307 1.00 98.31 97 TYR A N 1
ATOM 707 C CA . TYR A 1 97 ? 16.283 -0.155 -6.862 1.00 98.31 97 TYR A CA 1
ATOM 708 C C . TYR A 1 97 ? 15.472 -0.863 -5.776 1.00 98.31 97 TYR A C 1
ATOM 710 O O . TYR A 1 97 ? 15.712 -0.694 -4.583 1.00 98.31 97 TYR A O 1
ATOM 718 N N . ALA A 1 98 ? 14.469 -1.630 -6.196 1.00 98.62 98 ALA A N 1
ATOM 719 C CA . ALA A 1 98 ? 13.666 -2.430 -5.290 1.00 98.62 98 ALA A CA 1
ATOM 720 C C . ALA A 1 98 ? 14.332 -3.775 -4.976 1.00 98.62 98 ALA A C 1
ATOM 722 O O . ALA A 1 98 ? 14.893 -4.434 -5.863 1.00 98.62 98 ALA A O 1
ATOM 723 N N . VAL A 1 99 ? 14.213 -4.188 -3.719 1.00 98.19 99 VAL A N 1
ATOM 724 C CA . VAL A 1 99 ? 14.654 -5.487 -3.209 1.00 98.19 99 VAL A CA 1
ATOM 725 C C . VAL A 1 99 ? 13.534 -6.133 -2.404 1.00 98.19 99 VAL A C 1
ATOM 727 O O . VAL A 1 99 ? 12.788 -5.458 -1.690 1.00 98.19 99 VAL A O 1
ATOM 730 N N . GLU A 1 100 ? 13.409 -7.450 -2.524 1.00 98.44 100 GLU A N 1
ATOM 731 C CA . GLU A 1 100 ? 12.503 -8.228 -1.685 1.00 98.44 100 GLU A CA 1
ATOM 732 C C . GLU A 1 100 ? 13.102 -8.359 -0.278 1.00 98.44 100 GLU A C 1
ATOM 734 O O . GLU A 1 100 ? 14.213 -8.857 -0.109 1.00 98.44 100 GLU A O 1
ATOM 739 N N . VAL A 1 101 ? 12.366 -7.894 0.733 1.00 98.62 101 VAL A N 1
ATOM 740 C CA . VAL A 1 101 ? 12.709 -8.078 2.152 1.00 98.62 101 VAL A CA 1
ATOM 741 C C . VAL A 1 101 ? 12.267 -9.462 2.613 1.00 98.62 101 VAL A C 1
ATOM 743 O O . VAL A 1 101 ? 13.004 -10.147 3.320 1.00 98.62 101 VAL A O 1
ATOM 746 N N . ALA A 1 102 ? 11.057 -9.863 2.220 1.00 98.69 102 ALA A N 1
ATOM 747 C CA . ALA A 1 102 ? 10.531 -11.200 2.439 1.00 98.69 102 ALA A CA 1
ATOM 748 C C . ALA A 1 102 ? 9.412 -11.511 1.429 1.00 98.69 102 ALA A C 1
ATOM 750 O O . ALA A 1 102 ? 8.587 -10.630 1.163 1.00 98.69 102 ALA A O 1
ATOM 751 N N . PRO A 1 103 ? 9.324 -12.743 0.902 1.00 98.44 103 PRO A N 1
ATOM 752 C CA . PRO A 1 103 ? 8.278 -13.128 -0.042 1.00 98.44 103 PRO A CA 1
ATOM 753 C C . PRO A 1 103 ? 6.912 -13.238 0.655 1.00 98.44 103 PRO A C 1
ATOM 755 O O . PRO A 1 103 ? 6.825 -13.283 1.885 1.00 98.44 103 PRO A O 1
ATOM 758 N N . ARG A 1 104 ? 5.810 -13.317 -0.103 1.00 97.94 104 ARG A N 1
ATOM 759 C CA . ARG A 1 104 ? 4.450 -13.410 0.482 1.00 97.94 104 ARG A CA 1
ATOM 760 C C . ARG A 1 104 ? 4.279 -14.623 1.400 1.00 97.94 104 ARG A C 1
ATOM 762 O O . ARG A 1 104 ? 3.580 -14.539 2.404 1.00 97.94 104 ARG A O 1
ATOM 769 N N . GLU A 1 105 ? 4.934 -15.736 1.071 1.00 98.38 105 GLU A N 1
ATOM 770 C CA . GLU A 1 105 ? 4.895 -16.997 1.816 1.00 98.38 105 GLU A CA 1
ATOM 771 C C . GLU A 1 105 ? 5.552 -16.860 3.190 1.00 98.38 105 GLU A C 1
ATOM 773 O O . GLU A 1 105 ? 5.280 -17.654 4.089 1.00 98.38 105 GLU A O 1
ATOM 778 N N . HIS A 1 106 ? 6.396 -15.840 3.375 1.00 98.69 106 HIS A N 1
ATOM 779 C CA . HIS A 1 106 ? 7.013 -15.569 4.662 1.00 98.69 106 HIS A CA 1
ATOM 780 C C . HIS A 1 106 ? 6.002 -15.080 5.692 1.00 98.69 106 HIS A C 1
ATOM 782 O O . HIS A 1 106 ? 6.159 -15.408 6.856 1.00 98.69 106 HIS A O 1
ATOM 788 N N . TRP A 1 107 ? 4.972 -14.317 5.324 1.00 98.44 107 TRP A N 1
ATOM 789 C CA . TRP A 1 107 ? 3.981 -13.845 6.299 1.00 98.44 107 TRP A CA 1
ATOM 790 C C . TRP A 1 107 ? 2.570 -13.773 5.695 1.00 98.44 107 TRP A C 1
ATOM 792 O O . TRP A 1 107 ? 2.002 -12.688 5.563 1.00 98.44 107 TRP A O 1
ATOM 802 N N . PRO A 1 108 ? 1.979 -14.927 5.332 1.00 97.81 108 PRO A N 1
ATOM 803 C CA . PRO A 1 108 ? 0.728 -14.986 4.571 1.00 97.81 108 PRO A CA 1
ATOM 804 C C . PRO A 1 108 ? -0.489 -14.465 5.348 1.00 97.81 108 PRO A C 1
ATOM 806 O O . PRO A 1 108 ? -1.486 -14.082 4.737 1.00 97.81 108 PRO A O 1
ATOM 809 N N . ASP A 1 109 ? -0.400 -14.424 6.680 1.00 97.12 109 ASP A N 1
ATOM 810 C CA . ASP A 1 109 ? -1.460 -13.933 7.563 1.00 97.12 109 ASP A CA 1
ATOM 811 C C . ASP A 1 109 ? -1.499 -12.403 7.685 1.00 97.12 109 ASP A C 1
ATOM 813 O O . ASP A 1 109 ? -2.353 -11.879 8.399 1.00 97.12 109 ASP A O 1
ATOM 817 N N . MET A 1 110 ? -0.621 -11.668 6.991 1.00 98.62 110 MET A N 1
ATOM 818 C CA . MET A 1 110 ? -0.694 -10.208 6.914 1.00 98.62 110 MET A CA 1
ATOM 819 C C . MET A 1 110 ? -1.849 -9.777 5.999 1.00 98.62 110 MET A C 1
ATOM 821 O O . MET A 1 110 ? -1.764 -9.851 4.768 1.00 98.62 110 MET A O 1
ATOM 825 N N . HIS A 1 111 ? -2.934 -9.302 6.608 1.00 98.75 111 HIS A N 1
ATOM 826 C CA . HIS A 1 111 ? -4.104 -8.763 5.923 1.00 98.75 111 HIS A CA 1
ATOM 827 C C . HIS A 1 111 ? -4.129 -7.232 5.966 1.00 98.75 111 HIS A C 1
ATOM 829 O O . HIS A 1 111 ? -3.485 -6.604 6.806 1.00 98.75 111 HIS A O 1
ATOM 835 N N . ALA A 1 112 ? -4.892 -6.637 5.049 1.00 98.56 112 ALA A N 1
ATOM 836 C CA . ALA A 1 112 ? -5.128 -5.202 4.988 1.00 98.56 112 ALA A CA 1
ATOM 837 C C . ALA A 1 112 ? -6.612 -4.904 4.741 1.00 98.56 112 ALA A C 1
ATOM 839 O O . ALA A 1 112 ? -7.222 -5.459 3.824 1.00 98.56 112 ALA A O 1
ATOM 840 N N . LEU A 1 113 ? -7.183 -4.002 5.534 1.00 98.50 113 LEU A N 1
ATOM 841 C CA . LEU A 1 113 ? -8.495 -3.409 5.300 1.00 98.50 113 LEU A CA 1
ATOM 842 C C . LEU A 1 113 ? -8.313 -1.963 4.855 1.00 98.50 113 LEU A C 1
ATOM 844 O O . LEU A 1 113 ? -7.771 -1.142 5.589 1.00 98.50 113 LEU A O 1
ATOM 848 N N . ILE A 1 114 ? -8.768 -1.655 3.649 1.00 97.25 114 ILE A N 1
ATOM 849 C CA . ILE A 1 114 ? -8.746 -0.307 3.097 1.00 97.25 114 ILE A CA 1
ATOM 850 C C . ILE A 1 114 ? -10.111 0.327 3.352 1.00 97.25 114 ILE A C 1
ATOM 852 O O . ILE A 1 114 ? -11.126 -0.174 2.862 1.00 97.25 114 ILE A O 1
ATOM 856 N N . CYS A 1 115 ? -10.125 1.442 4.074 1.00 96.62 115 CYS A N 1
ATOM 857 C CA . CYS A 1 115 ? -11.303 2.276 4.274 1.00 96.62 115 CYS A CA 1
ATOM 858 C C . CYS A 1 115 ? -11.264 3.429 3.267 1.00 96.62 115 CYS A C 1
ATOM 860 O O . CYS A 1 115 ? -10.477 4.369 3.416 1.00 96.62 115 CYS A O 1
ATOM 862 N N . VAL A 1 116 ? -12.104 3.360 2.233 1.00 94.12 116 VAL A N 1
ATOM 863 C CA . VAL A 1 116 ? -12.198 4.409 1.210 1.00 94.12 116 VAL A CA 1
ATOM 864 C C . VAL A 1 116 ? -13.057 5.544 1.760 1.00 94.12 116 VAL A C 1
ATOM 866 O O . VAL A 1 116 ? -14.278 5.455 1.762 1.00 94.12 116 VAL A O 1
ATOM 869 N N . VAL A 1 117 ? -12.419 6.597 2.261 1.00 91.25 117 VAL A N 1
ATOM 870 C CA . VAL A 1 117 ? -13.051 7.793 2.840 1.00 91.25 117 VAL A CA 1
ATOM 871 C C . VAL A 1 117 ? -13.483 8.769 1.748 1.00 91.25 117 VAL A C 1
ATOM 873 O O . VAL A 1 117 ? -14.598 9.279 1.756 1.00 91.25 117 VAL A O 1
ATOM 876 N N . SER A 1 118 ? -12.610 9.020 0.776 1.00 77.81 118 SER A N 1
ATOM 877 C CA . SER A 1 118 ? -12.907 9.863 -0.380 1.00 77.81 118 SER A CA 1
ATOM 878 C C . SER A 1 118 ? -12.276 9.264 -1.634 1.00 77.81 118 SER A C 1
ATOM 880 O O . SER A 1 118 ? -11.186 8.682 -1.602 1.00 77.81 118 SER A O 1
ATOM 882 N N . ASP A 1 119 ? -13.004 9.399 -2.735 1.00 65.56 119 ASP A N 1
ATOM 883 C CA . ASP A 1 119 ? -12.552 9.171 -4.104 1.00 65.56 119 ASP A CA 1
ATOM 884 C C . ASP A 1 119 ? -12.499 10.495 -4.891 1.00 65.56 119 ASP A C 1
ATOM 886 O O . ASP A 1 119 ? -12.458 10.505 -6.115 1.00 65.56 119 ASP A O 1
ATOM 890 N N . ASP A 1 120 ? -12.498 11.636 -4.198 1.00 69.44 120 ASP A N 1
ATOM 891 C CA . ASP A 1 120 ? -12.408 12.936 -4.846 1.00 69.44 120 ASP A CA 1
ATOM 892 C C . ASP A 1 120 ? -10.968 13.207 -5.297 1.00 69.44 120 ASP A C 1
ATOM 894 O O . ASP A 1 120 ? -9.982 12.677 -4.764 1.00 69.44 120 ASP A O 1
ATOM 898 N N . LYS A 1 121 ? -10.819 14.083 -6.295 1.00 62.59 121 LYS A N 1
ATOM 899 C CA . LYS A 1 121 ? -9.496 14.482 -6.775 1.00 62.59 121 LYS A CA 1
ATOM 900 C C . LYS A 1 121 ? -8.700 15.116 -5.629 1.00 62.59 121 LYS A C 1
ATOM 902 O O . LYS A 1 121 ? -9.156 16.061 -4.991 1.00 62.59 121 LYS A O 1
ATOM 907 N N . LYS A 1 122 ? -7.476 14.622 -5.413 1.00 68.81 122 LYS A N 1
ATOM 908 C CA . LYS A 1 122 ? -6.548 15.161 -4.407 1.00 68.81 122 LYS A CA 1
ATOM 909 C C . LYS A 1 122 ? -6.365 16.667 -4.605 1.00 68.81 122 LYS A C 1
ATOM 911 O O . LYS A 1 122 ? -6.044 17.090 -5.716 1.00 68.81 122 LYS A O 1
ATOM 916 N N . GLY A 1 123 ? -6.496 17.444 -3.527 1.00 73.00 123 GLY A N 1
ATOM 917 C CA . GLY A 1 123 ? -6.207 18.883 -3.550 1.00 73.00 123 GLY A CA 1
ATOM 918 C C . GLY A 1 123 ? -4.749 19.169 -3.931 1.00 73.00 123 GLY A C 1
ATOM 919 O O . GLY A 1 123 ? -4.488 19.970 -4.823 1.00 73.00 123 GLY A O 1
ATOM 920 N N . THR A 1 124 ? -3.809 18.423 -3.340 1.00 83.88 124 THR A N 1
ATOM 921 C CA . THR A 1 124 ? -2.374 18.483 -3.661 1.00 83.88 124 THR A CA 1
ATOM 922 C C . THR A 1 124 ? -1.903 17.133 -4.199 1.00 83.88 124 THR A C 1
ATOM 924 O O . THR A 1 124 ? -2.139 16.091 -3.588 1.00 83.88 124 THR A O 1
ATOM 927 N N . SER A 1 125 ? -1.239 17.125 -5.358 1.00 88.25 125 SER A N 1
ATOM 928 C CA . SER A 1 125 ? -0.661 15.895 -5.916 1.00 88.25 125 SER A CA 1
ATOM 929 C C . SER A 1 125 ? 0.566 15.446 -5.116 1.00 88.25 125 SER A C 1
ATOM 931 O O . SER A 1 125 ? 1.279 16.277 -4.557 1.00 88.25 125 SER A O 1
ATOM 933 N N . SER A 1 126 ? 0.876 14.146 -5.117 1.00 87.06 126 SER A N 1
ATOM 934 C CA . SER A 1 126 ? 2.063 13.631 -4.422 1.00 87.06 126 SER A CA 1
ATOM 935 C C . SER A 1 126 ? 3.362 14.262 -4.937 1.00 87.06 126 SER A C 1
ATOM 937 O O . SER A 1 126 ? 4.204 14.616 -4.122 1.00 87.06 126 SER A O 1
ATOM 939 N N . THR A 1 127 ? 3.512 14.451 -6.255 1.00 89.94 127 THR A N 1
ATOM 940 C CA . THR A 1 127 ? 4.722 15.037 -6.861 1.00 89.94 127 THR A CA 1
ATOM 941 C C . THR A 1 127 ? 4.920 16.490 -6.444 1.00 89.94 127 THR A C 1
ATOM 943 O O . THR A 1 127 ? 5.985 16.847 -5.951 1.00 89.94 127 THR A O 1
ATOM 946 N N . SER A 1 128 ? 3.889 17.327 -6.593 1.00 93.31 128 SER A N 1
ATOM 947 C CA . SER A 1 128 ? 3.979 18.737 -6.198 1.00 93.31 128 SER A CA 1
ATOM 948 C C . SER A 1 128 ? 4.123 18.894 -4.683 1.00 93.31 128 SER A C 1
ATOM 950 O O . SER A 1 128 ? 4.884 19.738 -4.223 1.00 93.31 128 SER A O 1
ATOM 952 N N . GLY A 1 129 ? 3.413 18.065 -3.912 1.00 95.31 129 GLY A N 1
ATOM 953 C CA . GLY A 1 129 ? 3.447 18.094 -2.456 1.00 95.31 129 GLY A CA 1
ATOM 954 C C . GLY A 1 129 ? 4.816 17.720 -1.901 1.00 95.31 129 GLY A C 1
ATOM 955 O O . GLY A 1 129 ? 5.378 18.487 -1.132 1.00 95.31 129 GLY A O 1
ATOM 956 N N . MET A 1 130 ? 5.392 16.593 -2.339 1.00 96.19 130 MET A N 1
ATOM 957 C CA . MET A 1 130 ? 6.699 16.154 -1.834 1.00 96.19 130 MET A CA 1
ATOM 958 C C . MET A 1 130 ? 7.821 17.131 -2.195 1.00 96.19 130 MET A C 1
ATOM 960 O O . MET A 1 130 ? 8.697 17.366 -1.370 1.00 96.19 130 MET A O 1
ATOM 964 N N . GLN A 1 131 ? 7.774 17.734 -3.390 1.00 97.56 131 GLN A N 1
ATOM 965 C CA . GLN A 1 131 ? 8.753 18.736 -3.808 1.00 97.56 131 GLN A CA 1
ATOM 966 C C . GLN A 1 131 ? 8.681 19.973 -2.907 1.00 97.56 131 GLN A C 1
ATOM 968 O O . GLN A 1 131 ? 9.709 20.438 -2.423 1.00 97.56 131 GLN A O 1
ATOM 973 N N . ARG A 1 132 ? 7.467 20.453 -2.602 1.00 97.62 132 ARG A N 1
ATOM 974 C CA . ARG A 1 132 ? 7.301 21.575 -1.675 1.00 97.62 132 ARG A CA 1
ATOM 975 C C . ARG A 1 132 ? 7.782 21.223 -0.270 1.00 97.62 132 ARG A C 1
ATOM 977 O O . ARG A 1 132 ? 8.502 22.012 0.325 1.00 97.62 132 ARG A O 1
ATOM 984 N N . THR A 1 133 ? 7.456 20.034 0.240 1.00 98.56 133 THR A N 1
ATOM 985 C CA . THR A 1 133 ? 7.943 19.583 1.552 1.00 98.56 133 THR A CA 1
ATOM 986 C C . THR A 1 133 ? 9.473 19.557 1.603 1.00 98.56 133 THR A C 1
ATOM 988 O O . THR A 1 133 ? 10.046 19.989 2.596 1.00 98.56 133 THR A O 1
ATOM 991 N N . VAL A 1 134 ? 10.150 19.118 0.534 1.00 98.38 134 VAL A N 1
ATOM 992 C CA . VAL A 1 134 ? 11.622 19.169 0.444 1.00 98.38 134 VAL A CA 1
ATOM 993 C C . VAL A 1 134 ? 12.156 20.594 0.537 1.00 98.38 134 VAL A C 1
ATOM 995 O O . VAL A 1 134 ? 13.160 20.824 1.207 1.00 98.38 134 VAL A O 1
ATOM 998 N N . GLU A 1 135 ? 11.493 21.535 -0.126 1.00 98.19 135 GLU A N 1
ATOM 999 C CA . GLU A 1 135 ? 11.925 22.930 -0.191 1.00 98.19 135 GLU A CA 1
ATOM 1000 C C . GLU A 1 135 ? 11.687 23.698 1.110 1.00 98.19 135 GLU A C 1
ATOM 1002 O O . GLU A 1 135 ? 12.480 24.578 1.437 1.00 98.19 135 GLU A O 1
ATOM 1007 N N . THR A 1 136 ? 10.609 23.395 1.839 1.00 98.38 136 THR A N 1
ATOM 1008 C CA . THR A 1 136 ? 10.132 24.286 2.907 1.00 98.38 136 THR A CA 1
ATOM 1009 C C . THR A 1 136 ? 10.062 23.659 4.294 1.00 98.38 136 THR A C 1
ATOM 1011 O O . THR A 1 136 ? 10.055 24.414 5.256 1.00 98.38 136 THR A O 1
ATOM 1014 N N . SER A 1 137 ? 9.979 22.328 4.432 1.00 98.56 137 SER A N 1
ATOM 1015 C CA . SER A 1 137 ? 9.832 21.681 5.747 1.00 98.56 137 SER A CA 1
ATOM 1016 C C . SER A 1 137 ? 11.201 21.440 6.396 1.00 98.56 137 SER A C 1
ATOM 1018 O O . SER A 1 137 ? 11.930 20.530 5.972 1.00 98.56 137 SER A O 1
ATOM 1020 N N . PRO A 1 138 ? 11.579 22.179 7.456 1.00 97.75 138 PRO A N 1
ATOM 1021 C CA . PRO A 1 138 ? 12.780 21.861 8.224 1.00 97.75 138 PRO A CA 1
ATOM 1022 C C . PRO A 1 138 ? 12.698 20.479 8.891 1.00 97.75 138 PRO A C 1
ATOM 1024 O O . PRO A 1 138 ? 13.720 19.795 9.004 1.00 97.75 138 PRO A O 1
ATOM 1027 N N . LEU A 1 139 ? 11.503 20.019 9.289 1.00 98.56 139 LEU A N 1
ATOM 1028 C CA . LEU A 1 139 ? 11.338 18.710 9.932 1.00 98.56 139 LEU A CA 1
ATOM 1029 C C . LEU A 1 139 ? 11.653 17.542 8.988 1.00 98.56 139 LEU A C 1
ATOM 1031 O O . LEU A 1 139 ? 12.120 16.492 9.448 1.00 98.56 139 LEU A O 1
ATOM 1035 N N . LEU A 1 140 ? 11.468 17.715 7.673 1.00 98.62 140 LEU A N 1
ATOM 1036 C CA . LEU A 1 140 ? 11.827 16.686 6.698 1.00 98.62 140 LEU A CA 1
ATOM 1037 C C . LEU A 1 140 ? 13.316 16.329 6.770 1.00 98.62 140 LEU A C 1
ATOM 1039 O O . LEU A 1 140 ? 13.660 15.151 6.676 1.00 98.62 140 LEU A O 1
ATOM 1043 N N . GLN A 1 141 ? 14.198 17.312 6.979 1.00 97.38 141 GLN A N 1
ATOM 1044 C CA . GLN A 1 141 ? 15.644 17.077 7.004 1.00 97.38 141 GLN A CA 1
ATOM 1045 C C . GLN A 1 141 ? 16.049 16.129 8.133 1.00 97.38 141 GLN A C 1
ATOM 1047 O O . GLN A 1 141 ? 16.855 15.225 7.919 1.00 97.38 141 GLN A O 1
ATOM 1052 N N . HIS A 1 142 ? 15.452 16.286 9.316 1.00 98.19 142 HIS A N 1
ATOM 1053 C CA . HIS A 1 142 ? 15.670 15.358 10.422 1.00 98.19 142 HIS A CA 1
ATOM 1054 C C . HIS A 1 142 ? 15.040 13.986 10.137 1.00 98.19 142 HIS A C 1
ATOM 1056 O O . HIS A 1 142 ? 15.674 12.955 10.368 1.00 98.19 142 HIS A O 1
ATOM 1062 N N . ARG A 1 143 ? 13.825 13.952 9.567 1.00 98.62 143 ARG A N 1
ATOM 1063 C CA . ARG A 1 143 ? 13.143 12.701 9.196 1.00 98.62 143 ARG A CA 1
ATOM 1064 C C . ARG A 1 143 ? 14.003 11.829 8.276 1.00 98.62 143 ARG A C 1
ATOM 1066 O O . ARG A 1 143 ? 14.169 10.647 8.567 1.00 98.62 143 ARG A O 1
ATOM 1073 N N . ILE A 1 144 ? 14.546 12.388 7.193 1.00 97.56 144 ILE A N 1
ATOM 1074 C CA . ILE A 1 144 ? 15.281 11.606 6.184 1.00 97.56 144 ILE A CA 1
ATOM 1075 C C . ILE A 1 144 ? 16.695 11.208 6.628 1.00 97.56 144 ILE A C 1
ATOM 1077 O O . ILE A 1 144 ? 17.187 10.181 6.172 1.00 97.56 144 ILE A O 1
ATOM 1081 N N . LYS A 1 145 ? 17.338 11.989 7.509 1.00 97.69 145 LYS A N 1
ATOM 1082 C CA . LYS A 1 145 ? 18.707 11.715 7.981 1.00 97.69 145 LYS A CA 1
ATOM 1083 C C . LYS A 1 145 ? 18.739 10.784 9.188 1.00 97.69 145 LYS A C 1
ATOM 1085 O O . LYS A 1 145 ? 19.514 9.837 9.202 1.00 97.69 145 LYS A O 1
ATOM 1090 N N . GLU A 1 146 ? 17.869 11.021 10.168 1.00 98.06 146 GLU A N 1
ATOM 1091 C CA . GLU A 1 146 ? 17.982 10.380 11.483 1.00 98.06 146 GLU A CA 1
ATOM 1092 C C . GLU A 1 146 ? 16.899 9.327 11.729 1.00 98.06 146 GLU A C 1
ATOM 1094 O O . GLU A 1 146 ? 17.151 8.307 12.368 1.00 98.06 146 GLU A O 1
ATOM 1099 N N . VAL A 1 147 ? 15.681 9.542 11.219 1.00 98.69 147 VAL A N 1
ATOM 1100 C CA . VAL A 1 147 ? 14.531 8.699 11.585 1.00 98.69 147 VAL A CA 1
ATOM 1101 C C . VAL A 1 147 ? 14.324 7.542 10.614 1.00 98.69 147 VAL A C 1
ATOM 1103 O O . VAL A 1 147 ? 14.229 6.386 11.034 1.00 98.69 147 VAL A O 1
ATOM 1106 N N . VAL A 1 148 ? 14.238 7.831 9.314 1.00 98.62 148 VAL A N 1
ATOM 1107 C CA . VAL A 1 148 ? 13.915 6.824 8.291 1.00 98.62 148 VAL A CA 1
ATOM 1108 C C . VAL A 1 148 ? 14.953 5.695 8.234 1.00 98.62 148 VAL A C 1
ATOM 1110 O O . VAL A 1 148 ? 14.517 4.544 8.248 1.00 98.62 148 VAL A O 1
ATOM 1113 N N . PRO A 1 149 ? 16.281 5.939 8.260 1.00 98.50 149 PRO A N 1
ATOM 1114 C CA . PRO A 1 149 ? 17.260 4.847 8.226 1.00 98.50 149 PRO A CA 1
ATOM 1115 C C . PRO A 1 149 ? 17.093 3.847 9.380 1.00 98.50 149 PRO A C 1
ATOM 1117 O O . PRO A 1 149 ? 17.105 2.634 9.174 1.00 98.50 149 PRO A O 1
ATOM 1120 N N . GLN A 1 150 ? 16.845 4.344 10.596 1.00 98.56 150 GLN A N 1
ATOM 1121 C CA . GLN A 1 150 ? 16.621 3.494 11.769 1.00 98.56 150 GLN A CA 1
ATOM 1122 C C . GLN A 1 150 ? 15.315 2.700 11.653 1.00 98.56 150 GLN A C 1
ATOM 1124 O O . GLN A 1 150 ? 15.279 1.507 11.960 1.00 98.56 150 GLN A O 1
ATOM 1129 N N . ARG A 1 151 ? 14.238 3.340 11.175 1.00 98.75 151 ARG A N 1
ATOM 1130 C CA . ARG A 1 151 ? 12.942 2.678 10.962 1.00 98.75 151 ARG A CA 1
ATOM 1131 C C . ARG A 1 151 ? 13.000 1.619 9.870 1.00 98.75 151 ARG A C 1
ATOM 1133 O O . ARG A 1 151 ? 12.388 0.574 10.056 1.00 98.75 151 ARG A O 1
ATOM 1140 N N . MET A 1 152 ? 13.741 1.854 8.787 1.00 98.75 152 MET A N 1
ATOM 1141 C CA . MET A 1 152 ? 13.937 0.878 7.709 1.00 98.75 152 MET A CA 1
ATOM 1142 C C . MET A 1 152 ? 14.601 -0.400 8.224 1.00 98.75 152 MET A C 1
ATOM 1144 O O . MET A 1 152 ? 14.114 -1.497 7.944 1.00 98.75 152 MET A O 1
ATOM 1148 N N . ASN A 1 153 ? 15.643 -0.269 9.050 1.00 98.56 153 ASN A N 1
ATOM 1149 C CA . ASN A 1 153 ? 16.270 -1.419 9.702 1.00 98.56 153 ASN A CA 1
ATOM 1150 C C . ASN A 1 153 ? 15.281 -2.124 10.641 1.00 98.56 153 ASN A C 1
ATOM 1152 O O . ASN A 1 153 ? 15.050 -3.324 10.518 1.00 98.56 153 ASN A O 1
ATOM 1156 N N . ALA A 1 154 ? 14.634 -1.372 11.535 1.00 98.81 154 ALA A N 1
ATOM 1157 C CA . ALA A 1 154 ? 13.732 -1.938 12.534 1.00 98.81 154 ALA A CA 1
ATOM 1158 C C . ALA A 1 154 ? 12.500 -2.631 11.921 1.00 98.81 154 ALA A C 1
ATOM 1160 O O . ALA A 1 154 ? 12.102 -3.692 12.397 1.00 98.81 154 ALA A O 1
ATOM 1161 N N . ILE A 1 155 ? 11.896 -2.070 10.865 1.00 98.88 155 ILE A N 1
ATOM 1162 C CA . ILE A 1 155 ? 10.730 -2.682 10.214 1.00 98.88 155 ILE A CA 1
ATOM 1163 C C . ILE A 1 155 ? 11.127 -3.906 9.392 1.00 98.88 155 ILE A C 1
ATOM 1165 O O . ILE A 1 155 ? 10.375 -4.875 9.364 1.00 98.88 155 ILE A O 1
ATOM 1169 N N . SER A 1 156 ? 12.319 -3.907 8.786 1.00 98.75 156 SER A N 1
ATOM 1170 C CA . SER A 1 156 ? 12.847 -5.082 8.085 1.00 98.75 156 SER A CA 1
ATOM 1171 C C . SER A 1 156 ? 13.071 -6.244 9.051 1.00 98.75 156 SER A C 1
ATOM 1173 O O . SER A 1 156 ? 12.671 -7.368 8.755 1.00 98.75 156 SER A O 1
ATOM 1175 N N . GLU A 1 157 ? 13.632 -5.979 10.233 1.00 98.81 157 GLU A N 1
ATOM 1176 C CA . GLU A 1 157 ? 13.778 -6.994 11.282 1.00 98.81 157 GLU A CA 1
ATOM 1177 C C . GLU A 1 157 ? 12.423 -7.451 11.838 1.00 98.81 157 GLU A C 1
ATOM 1179 O O . GLU A 1 157 ? 12.207 -8.650 12.001 1.00 98.81 157 GLU A O 1
ATOM 1184 N N . ALA A 1 158 ? 11.464 -6.538 12.033 1.00 98.88 158 ALA A N 1
ATOM 1185 C CA . ALA A 1 158 ? 10.105 -6.906 12.432 1.00 98.88 158 ALA A CA 1
ATOM 1186 C C . ALA A 1 158 ? 9.426 -7.823 11.398 1.00 98.88 158 ALA A C 1
ATOM 1188 O O . ALA A 1 158 ? 8.786 -8.803 11.770 1.00 98.88 158 ALA A O 1
ATOM 1189 N N . ILE A 1 159 ? 9.602 -7.553 10.100 1.00 98.88 159 ILE A N 1
ATOM 1190 C CA . ILE A 1 159 ? 9.087 -8.398 9.013 1.00 98.88 159 ILE A CA 1
ATOM 1191 C C . ILE A 1 159 ? 9.754 -9.776 9.035 1.00 98.88 159 ILE A C 1
ATOM 1193 O O . ILE A 1 159 ? 9.058 -10.793 9.040 1.00 98.88 159 ILE A O 1
ATOM 1197 N N . LYS A 1 160 ? 11.089 -9.841 9.109 1.00 98.69 160 LYS A N 1
ATOM 1198 C CA . LYS A 1 160 ? 11.831 -11.113 9.172 1.00 98.69 160 LYS A CA 1
ATOM 1199 C C . LYS A 1 160 ? 11.444 -11.942 10.399 1.00 98.69 160 LYS A C 1
ATOM 1201 O O . LYS A 1 160 ? 11.248 -13.147 10.275 1.00 98.69 160 LYS A O 1
ATOM 1206 N N . GLY A 1 161 ? 11.260 -11.293 11.549 1.00 98.62 161 GLY A N 1
ATOM 1207 C CA . GLY A 1 161 ? 10.838 -11.918 12.803 1.00 98.62 161 GLY A CA 1
ATOM 1208 C C . GLY A 1 161 ? 9.332 -12.165 12.938 1.00 98.62 161 GLY A C 1
ATOM 1209 O O . GLY A 1 161 ? 8.918 -12.736 13.944 1.00 98.62 161 GLY A O 1
ATOM 1210 N N . ARG A 1 162 ? 8.508 -11.739 11.965 1.00 98.69 162 ARG A N 1
ATOM 1211 C CA . ARG A 1 162 ? 7.031 -11.739 12.046 1.00 98.69 162 ARG A CA 1
ATOM 1212 C C . ARG A 1 162 ? 6.505 -11.062 13.322 1.00 98.69 162 ARG A C 1
ATOM 1214 O O . ARG A 1 162 ? 5.481 -11.454 13.883 1.00 98.69 162 ARG A O 1
ATOM 1221 N N . ASP A 1 163 ? 7.215 -10.041 13.796 1.00 98.75 163 ASP A N 1
ATOM 1222 C CA . ASP A 1 163 ? 6.854 -9.287 14.990 1.00 98.75 163 ASP A CA 1
ATOM 1223 C C . ASP A 1 163 ? 5.832 -8.205 14.634 1.00 98.75 163 ASP A C 1
ATOM 1225 O O . ASP A 1 163 ? 6.171 -7.074 14.268 1.00 98.75 163 ASP A O 1
ATOM 1229 N N . PHE A 1 164 ? 4.551 -8.568 14.732 1.00 98.81 164 PHE A N 1
ATOM 1230 C CA . PHE A 1 164 ? 3.463 -7.648 14.421 1.00 98.81 164 PHE A CA 1
ATOM 1231 C C . PHE A 1 164 ? 3.434 -6.426 15.345 1.00 98.81 164 PHE A C 1
ATOM 1233 O O . PHE A 1 164 ? 3.063 -5.348 14.889 1.00 98.81 164 PHE A O 1
ATOM 1240 N N . ASP A 1 165 ? 3.844 -6.539 16.613 1.00 98.62 165 ASP A N 1
ATOM 1241 C CA . ASP A 1 165 ? 3.791 -5.395 17.531 1.00 98.62 165 ASP A CA 1
ATOM 1242 C C . ASP A 1 165 ? 4.801 -4.317 17.125 1.00 98.62 165 ASP A C 1
ATOM 1244 O O . ASP A 1 165 ? 4.453 -3.135 17.010 1.00 98.62 165 ASP A O 1
ATOM 1248 N N . ALA A 1 166 ? 6.034 -4.737 16.821 1.00 98.81 166 ALA A N 1
ATOM 1249 C CA . ALA A 1 166 ? 7.062 -3.849 16.298 1.00 98.81 166 ALA A CA 1
ATOM 1250 C C . ALA A 1 166 ? 6.661 -3.268 14.933 1.00 98.81 166 ALA A C 1
ATOM 1252 O O . ALA A 1 166 ? 6.724 -2.047 14.753 1.00 98.81 166 ALA A O 1
ATOM 1253 N N . PHE A 1 167 ? 6.184 -4.109 14.007 1.00 98.94 167 PHE A N 1
ATOM 1254 C CA . PHE A 1 167 ? 5.685 -3.683 12.696 1.00 98.94 167 PHE A CA 1
ATOM 1255 C C . PHE A 1 167 ? 4.576 -2.631 12.829 1.00 98.94 167 PHE A C 1
ATOM 1257 O O . PHE A 1 167 ? 4.642 -1.573 12.197 1.00 98.94 167 PHE A O 1
ATOM 1264 N N . ALA A 1 168 ? 3.588 -2.881 13.691 1.00 98.94 168 ALA A N 1
ATOM 1265 C CA . ALA A 1 168 ? 2.444 -2.005 13.890 1.00 98.94 168 ALA A CA 1
ATOM 1266 C C . ALA A 1 168 ? 2.859 -0.647 14.455 1.00 98.94 168 ALA A C 1
ATOM 1268 O O . ALA A 1 168 ? 2.451 0.399 13.943 1.00 98.94 168 ALA A O 1
ATOM 1269 N N . ARG A 1 169 ? 3.713 -0.652 15.485 1.00 98.81 169 ARG A N 1
ATOM 1270 C CA . ARG A 1 169 ? 4.237 0.570 16.103 1.00 98.81 169 ARG A CA 1
ATOM 1271 C C . ARG A 1 169 ? 4.999 1.430 15.094 1.00 98.81 169 ARG A C 1
ATOM 1273 O O . ARG A 1 169 ? 4.776 2.638 15.051 1.00 98.81 169 ARG A O 1
ATOM 1280 N N . ILE A 1 170 ? 5.882 0.826 14.295 1.00 98.94 170 ILE A N 1
ATOM 1281 C CA . ILE A 1 170 ? 6.694 1.557 13.311 1.00 98.94 170 ILE A CA 1
ATOM 1282 C C . ILE A 1 170 ? 5.808 2.101 12.188 1.00 98.94 170 ILE A C 1
ATOM 1284 O O . ILE A 1 170 ? 5.924 3.277 11.855 1.00 98.94 170 ILE A O 1
ATOM 1288 N N . THR A 1 171 ? 4.889 1.285 11.667 1.00 98.94 171 THR A N 1
ATOM 1289 C CA . THR A 1 171 ? 3.959 1.669 10.593 1.00 98.94 171 THR A CA 1
ATOM 1290 C C . THR A 1 171 ? 3.127 2.893 10.975 1.00 98.94 171 THR A C 1
ATOM 1292 O O . THR A 1 171 ? 3.136 3.894 10.259 1.00 98.94 171 THR A O 1
ATOM 1295 N N . MET A 1 172 ? 2.474 2.863 12.142 1.00 98.94 172 MET A N 1
ATOM 1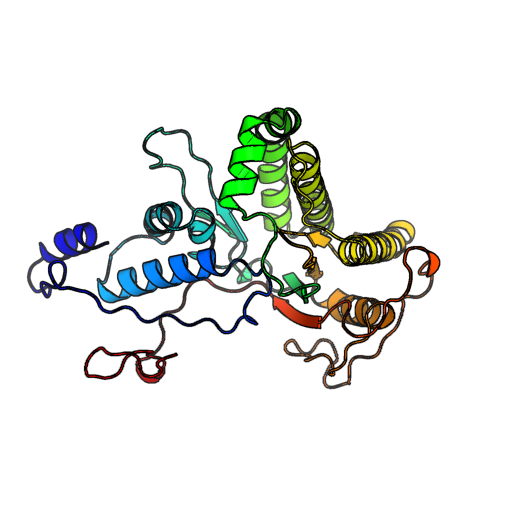296 C CA . MET A 1 172 ? 1.661 3.990 12.616 1.00 98.94 172 MET A CA 1
ATOM 1297 C C . MET A 1 172 ? 2.515 5.242 12.866 1.00 98.94 172 MET A C 1
ATOM 1299 O O . MET A 1 172 ? 2.133 6.349 12.485 1.00 98.94 172 MET A O 1
ATOM 1303 N N . ALA A 1 173 ? 3.699 5.083 13.469 1.00 98.94 173 ALA A N 1
ATOM 1304 C CA . ALA A 1 173 ? 4.602 6.200 13.739 1.00 98.94 173 ALA A CA 1
ATOM 1305 C C . ALA A 1 173 ? 5.176 6.833 12.458 1.00 98.94 173 ALA A C 1
ATOM 1307 O O . ALA A 1 173 ? 5.438 8.040 12.435 1.00 98.94 173 ALA A O 1
ATOM 1308 N N . ASP A 1 174 ? 5.385 6.045 11.402 1.00 98.94 174 ASP A N 1
ATOM 1309 C CA . ASP A 1 174 ? 5.869 6.545 10.117 1.00 98.94 174 ASP A CA 1
ATOM 1310 C C . ASP A 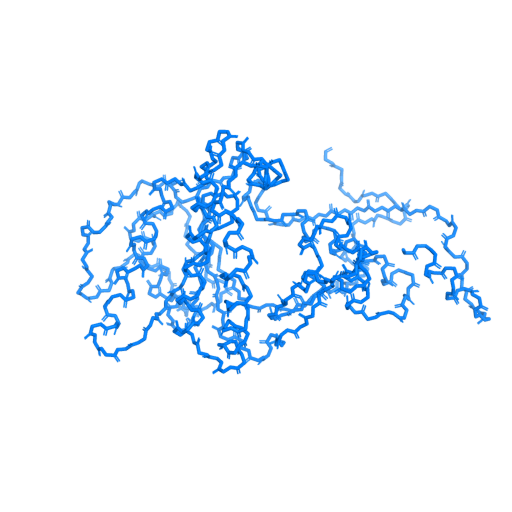1 174 ? 4.789 7.234 9.297 1.00 98.94 174 ASP A C 1
ATOM 1312 O O . ASP A 1 174 ? 5.040 8.330 8.797 1.00 98.94 174 ASP A O 1
ATOM 1316 N N . SER A 1 175 ? 3.571 6.687 9.294 1.00 98.88 175 SER A N 1
ATOM 1317 C CA . SER A 1 175 ? 2.390 7.376 8.769 1.00 98.88 175 SER A CA 1
ATOM 1318 C C . SER A 1 175 ? 2.223 8.748 9.427 1.00 98.88 175 SER A C 1
ATOM 1320 O O . SER A 1 175 ? 2.172 9.770 8.748 1.00 98.88 175 SER A O 1
ATOM 1322 N N . ASN A 1 176 ? 2.210 8.805 10.761 1.00 98.88 176 ASN A N 1
ATOM 1323 C CA . ASN A 1 176 ? 2.010 10.064 11.482 1.00 98.88 176 ASN A CA 1
ATOM 1324 C C . ASN A 1 176 ? 3.113 11.085 11.186 1.00 98.88 176 AS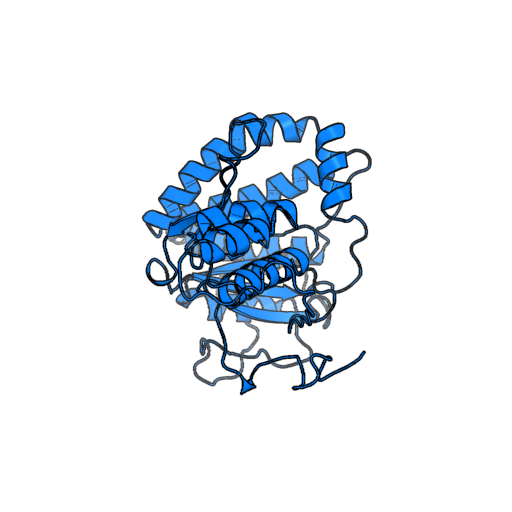N A C 1
ATOM 1326 O O . ASN A 1 176 ? 2.821 12.258 10.968 1.00 98.88 176 ASN A O 1
ATOM 1330 N N . GLN A 1 177 ? 4.376 10.655 11.144 1.00 98.81 177 GLN A N 1
ATOM 1331 C CA . GLN A 1 177 ? 5.483 11.570 10.869 1.00 98.81 177 GLN A CA 1
ATOM 1332 C C . GLN A 1 177 ? 5.516 12.032 9.404 1.00 98.81 177 GLN A C 1
ATOM 1334 O O . GLN A 1 177 ? 5.907 13.167 9.145 1.00 98.81 177 GLN A O 1
ATOM 1339 N N . PHE A 1 178 ? 5.074 11.201 8.453 1.00 98.69 178 PHE A N 1
ATOM 1340 C CA . PHE A 1 178 ? 4.848 11.633 7.074 1.00 98.69 178 PHE A CA 1
ATOM 1341 C C . PHE A 1 178 ? 3.823 12.776 7.014 1.00 98.69 178 PHE A C 1
ATOM 1343 O O . PHE A 1 178 ? 4.113 13.831 6.454 1.00 98.69 178 PHE A O 1
ATOM 1350 N N . HIS A 1 179 ? 2.666 12.626 7.663 1.00 98.56 179 HIS A N 1
ATOM 1351 C CA . HIS A 1 179 ? 1.669 13.702 7.698 1.00 98.56 179 HIS A CA 1
ATOM 1352 C C . HIS A 1 179 ? 2.120 14.916 8.523 1.00 98.56 179 HIS A C 1
ATOM 1354 O O . HIS A 1 179 ? 1.714 16.034 8.220 1.00 98.56 179 HIS A O 1
ATOM 1360 N N . ALA A 1 180 ? 2.998 14.735 9.514 1.00 98.75 180 ALA A N 1
ATOM 1361 C CA . ALA A 1 180 ? 3.592 15.843 10.260 1.00 98.75 180 ALA A CA 1
ATOM 1362 C C . ALA A 1 180 ? 4.510 16.713 9.384 1.00 98.75 180 ALA A C 1
ATOM 1364 O O . ALA A 1 180 ? 4.424 17.933 9.456 1.00 98.75 180 ALA A O 1
ATOM 1365 N N . VAL A 1 181 ? 5.342 16.120 8.515 1.00 98.81 181 VAL A N 1
ATOM 1366 C CA . VAL A 1 181 ? 6.166 16.916 7.581 1.00 98.81 181 VAL A CA 1
ATOM 1367 C C . VAL A 1 181 ? 5.323 17.566 6.478 1.00 98.81 181 VAL A C 1
ATOM 1369 O O . VAL A 1 181 ? 5.654 18.650 6.008 1.00 98.81 181 VAL A O 1
ATOM 1372 N N . CYS A 1 182 ? 4.193 16.959 6.099 1.00 98.31 182 CYS A N 1
ATOM 1373 C CA . CYS A 1 182 ? 3.204 17.615 5.239 1.00 98.31 182 CYS A CA 1
ATOM 1374 C C . CYS A 1 182 ? 2.585 18.848 5.914 1.00 98.31 182 CYS A C 1
ATOM 1376 O O . CYS A 1 182 ? 2.430 19.880 5.266 1.00 98.31 182 CYS A O 1
ATOM 1378 N N . LEU A 1 183 ? 2.281 18.765 7.211 1.00 98.44 183 LEU A N 1
ATOM 1379 C CA . LEU A 1 183 ? 1.775 19.895 7.991 1.00 98.44 183 LEU A CA 1
ATOM 1380 C C . LEU A 1 183 ? 2.823 21.007 8.180 1.00 98.44 183 LEU A C 1
ATOM 1382 O O . LEU A 1 183 ? 2.459 22.173 8.201 1.00 98.44 183 LEU A O 1
ATOM 1386 N N . ASP A 1 184 ? 4.104 20.647 8.280 1.00 98.69 184 ASP A N 1
ATOM 1387 C CA . ASP A 1 184 ? 5.258 21.562 8.381 1.00 98.69 184 ASP A CA 1
ATOM 1388 C C . ASP A 1 184 ? 5.692 22.163 7.025 1.00 98.69 184 ASP A C 1
ATOM 1390 O O . ASP A 1 184 ? 6.657 22.915 6.933 1.00 98.69 184 ASP A O 1
ATOM 1394 N N . THR A 1 185 ? 5.012 21.805 5.934 1.00 98.62 185 THR A N 1
ATOM 1395 C CA . THR A 1 185 ? 5.253 22.376 4.600 1.00 98.62 185 THR A CA 1
ATOM 1396 C C . THR A 1 185 ? 4.637 23.781 4.494 1.00 98.62 185 THR A C 1
ATOM 1398 O O . THR A 1 185 ? 3.638 24.049 5.148 1.00 98.62 185 THR A O 1
ATOM 1401 N N . GLU A 1 186 ? 5.177 24.671 3.651 1.00 97.44 186 GLU A N 1
ATOM 1402 C CA . GLU A 1 186 ? 4.639 26.023 3.420 1.00 97.44 186 GLU A CA 1
ATOM 1403 C C . GLU A 1 186 ? 4.208 26.189 1.945 1.00 97.44 186 GLU A C 1
ATOM 1405 O O . GLU A 1 186 ? 5.059 26.146 1.050 1.00 97.44 186 GLU A O 1
ATOM 1410 N N . PRO A 1 187 ? 2.906 26.371 1.641 1.00 97.00 187 PRO A N 1
ATOM 1411 C CA . PRO A 1 187 ? 1.768 26.272 2.561 1.00 97.00 187 PRO A CA 1
ATOM 1412 C C . PRO A 1 187 ? 1.537 24.827 3.058 1.00 97.00 187 PRO A C 1
ATOM 1414 O O . PRO A 1 187 ? 1.942 23.874 2.377 1.00 97.00 187 PRO A O 1
ATOM 1417 N N . PRO A 1 188 ? 0.849 24.646 4.204 1.00 97.69 188 PRO A N 1
ATOM 1418 C CA . PRO A 1 188 ? 0.640 23.334 4.812 1.00 97.69 188 PRO A CA 1
ATOM 1419 C C . PRO A 1 188 ? -0.193 22.411 3.928 1.00 97.69 188 PRO A C 1
ATOM 1421 O O . PRO A 1 188 ? -1.168 22.816 3.289 1.00 97.69 188 PRO A O 1
ATOM 1424 N N . ILE A 1 189 ? 0.176 21.131 3.925 1.00 97.62 189 ILE A N 1
ATOM 1425 C CA . ILE A 1 189 ? -0.506 20.085 3.167 1.00 97.62 189 ILE A CA 1
ATOM 1426 C C . ILE A 1 189 ? -1.329 19.224 4.127 1.00 97.62 189 ILE A C 1
ATOM 1428 O O . ILE A 1 189 ? -0.787 18.547 5.000 1.00 97.62 189 ILE A O 1
ATOM 1432 N N . PHE A 1 190 ? -2.644 19.189 3.908 1.00 95.50 190 PHE A N 1
ATOM 1433 C CA . PHE A 1 190 ? -3.581 18.357 4.664 1.00 95.50 190 PHE A CA 1
ATOM 1434 C C . PHE A 1 190 ? -4.123 17.227 3.789 1.00 95.50 190 PHE A C 1
ATOM 1436 O O . PHE A 1 190 ? -4.922 17.456 2.882 1.00 95.50 190 PHE A O 1
ATOM 1443 N N . TYR A 1 191 ? -3.694 15.998 4.068 1.00 94.25 191 TYR A N 1
ATOM 1444 C CA . TYR A 1 191 ? -4.231 14.802 3.411 1.00 94.25 191 TYR A CA 1
ATOM 1445 C C . TYR A 1 191 ? -5.303 14.099 4.246 1.00 94.25 191 TYR A C 1
ATOM 1447 O O . TYR A 1 191 ? -6.318 13.667 3.703 1.00 94.25 191 TYR A O 1
ATOM 1455 N N . MET A 1 192 ? -5.072 13.976 5.554 1.00 95.38 192 MET A N 1
ATOM 1456 C CA . MET A 1 192 ? -6.020 13.376 6.493 1.00 95.38 192 MET A CA 1
ATOM 1457 C C . MET A 1 192 ? -7.137 14.357 6.858 1.00 95.38 192 MET A C 1
ATOM 1459 O O . MET A 1 192 ? -6.892 15.553 7.022 1.00 95.38 192 MET A O 1
ATOM 1463 N N . ASN A 1 193 ? -8.345 13.833 7.058 1.00 95.00 193 ASN A N 1
ATOM 1464 C CA . ASN A 1 193 ? -9.511 14.588 7.521 1.00 95.00 193 ASN A CA 1
ATOM 1465 C C . ASN A 1 193 ? -10.048 14.026 8.854 1.00 95.00 193 ASN A C 1
ATOM 1467 O O . ASN A 1 193 ? -9.418 13.173 9.484 1.00 95.00 193 ASN A O 1
ATOM 1471 N N . ASP A 1 194 ? -11.217 14.490 9.296 1.00 96.50 194 ASP A N 1
ATOM 1472 C CA . ASP A 1 194 ? -11.807 14.056 10.569 1.00 96.50 194 ASP A CA 1
ATOM 1473 C C . ASP A 1 194 ? -12.219 12.577 10.586 1.00 96.50 194 ASP A C 1
ATOM 1475 O O . ASP A 1 194 ? -12.156 11.943 11.639 1.00 96.50 194 ASP A O 1
ATOM 1479 N N . VAL A 1 195 ? -12.568 11.996 9.433 1.00 97.44 195 VAL A N 1
ATOM 1480 C CA . VAL A 1 195 ? -12.813 10.549 9.314 1.00 97.44 195 VAL A CA 1
ATOM 1481 C C . VAL A 1 195 ? -11.507 9.779 9.519 1.00 97.44 195 VAL A C 1
ATOM 1483 O O . VAL A 1 195 ? -11.476 8.825 10.295 1.00 97.44 195 VAL A O 1
ATOM 1486 N N . SER A 1 196 ? -10.404 10.224 8.904 1.00 97.69 196 SER A N 1
ATOM 1487 C CA . SER A 1 196 ? -9.074 9.636 9.123 1.00 97.69 196 SER A CA 1
ATOM 1488 C C . SER A 1 196 ? -8.682 9.678 10.608 1.00 97.69 196 SER A C 1
ATOM 1490 O O . SER A 1 196 ? -8.235 8.683 11.178 1.00 97.69 196 SER A O 1
ATOM 1492 N N . ARG A 1 197 ? -8.899 10.820 11.275 1.00 98.50 197 ARG A N 1
ATOM 1493 C CA . ARG A 1 197 ? -8.604 10.986 12.711 1.00 98.50 197 ARG A CA 1
ATOM 1494 C C . ARG A 1 197 ? -9.457 10.071 13.588 1.00 98.50 197 ARG A C 1
ATOM 1496 O O . ARG A 1 197 ? -8.936 9.497 14.540 1.00 98.50 197 ARG A O 1
ATOM 1503 N N . ALA A 1 198 ? -10.732 9.891 13.253 1.00 98.62 198 ALA A N 1
ATOM 1504 C CA . ALA A 1 198 ? -11.602 8.963 13.965 1.00 98.62 198 ALA A CA 1
ATOM 1505 C C . ALA A 1 198 ? -11.130 7.509 13.814 1.00 98.62 198 ALA A C 1
ATOM 1507 O O . ALA A 1 198 ? -11.011 6.813 14.815 1.00 98.62 198 ALA A O 1
ATOM 1508 N N . ILE A 1 199 ? -10.757 7.066 12.607 1.00 98.81 199 ILE A N 1
ATOM 1509 C CA . ILE A 1 199 ? -10.193 5.719 12.400 1.00 98.81 199 ILE A CA 1
ATOM 1510 C C . ILE A 1 199 ? -8.897 5.533 13.209 1.00 98.81 199 ILE A C 1
ATOM 1512 O O . ILE A 1 199 ? -8.703 4.479 13.812 1.00 98.81 199 ILE A O 1
ATOM 1516 N N . ILE A 1 200 ? -8.028 6.552 13.280 1.00 98.88 200 ILE A N 1
ATOM 1517 C CA . ILE A 1 200 ? -6.841 6.523 14.153 1.00 98.88 200 ILE A CA 1
ATOM 1518 C C . ILE A 1 200 ? -7.251 6.283 15.610 1.00 98.88 200 ILE A C 1
ATOM 1520 O O . ILE A 1 200 ? -6.708 5.378 16.242 1.00 98.88 200 ILE A O 1
ATOM 1524 N N . ALA A 1 201 ? -8.211 7.054 16.129 1.00 98.88 201 ALA A N 1
ATOM 1525 C CA . ALA A 1 201 ? -8.677 6.926 17.507 1.00 98.88 201 ALA A CA 1
ATOM 1526 C C . ALA A 1 201 ? -9.230 5.521 17.800 1.00 98.88 201 ALA A C 1
ATOM 1528 O O . ALA A 1 201 ? -8.860 4.923 18.809 1.00 98.88 201 ALA A O 1
ATOM 1529 N N . LEU A 1 202 ? -10.020 4.953 16.880 1.00 98.88 202 LEU A N 1
ATOM 1530 C CA . LEU A 1 202 ? -10.552 3.595 17.019 1.00 98.88 202 LEU A CA 1
ATOM 1531 C C . LEU A 1 202 ? -9.451 2.534 17.080 1.00 98.88 202 LEU A C 1
ATOM 1533 O O . LEU A 1 202 ? -9.501 1.648 17.926 1.00 98.88 202 LEU A O 1
ATOM 1537 N N . ILE A 1 203 ? -8.447 2.611 16.201 1.00 98.88 203 ILE A N 1
ATOM 1538 C CA . ILE A 1 203 ? -7.358 1.625 16.167 1.00 98.88 203 ILE A CA 1
ATOM 1539 C C . ILE A 1 203 ? -6.418 1.774 17.368 1.00 98.88 203 ILE A C 1
ATOM 1541 O O . ILE A 1 203 ? -5.920 0.773 17.887 1.00 98.88 203 ILE A O 1
ATOM 1545 N N . VAL A 1 204 ? -6.178 3.000 17.843 1.00 98.88 204 VAL A N 1
ATOM 1546 C CA . VAL A 1 204 ? -5.423 3.237 19.084 1.00 98.88 204 VAL A CA 1
ATOM 1547 C C . VAL A 1 204 ? -6.156 2.626 20.276 1.00 98.88 204 VAL A C 1
ATOM 1549 O O . VAL A 1 204 ? -5.539 1.889 21.043 1.00 98.88 204 VAL A O 1
ATOM 1552 N N . GLU A 1 205 ? -7.461 2.867 20.393 1.00 98.81 205 GLU A N 1
ATOM 1553 C CA . GLU A 1 205 ? -8.290 2.316 21.467 1.00 98.81 205 GLU A CA 1
ATOM 1554 C C . GLU A 1 205 ? -8.387 0.787 21.395 1.00 98.81 205 GLU A C 1
ATOM 1556 O O . GLU A 1 205 ? -8.198 0.097 22.394 1.00 98.81 205 GLU A O 1
ATOM 1561 N N . TYR A 1 206 ? -8.574 0.230 20.197 1.00 98.69 206 TYR A N 1
ATOM 1562 C CA . TYR A 1 206 ? -8.578 -1.215 19.976 1.00 98.69 206 TYR A CA 1
ATOM 1563 C C . TYR A 1 206 ? -7.269 -1.874 20.432 1.00 98.69 206 TYR A C 1
ATOM 1565 O O . TYR A 1 206 ? -7.272 -2.914 21.091 1.00 98.69 206 TYR A O 1
ATOM 1573 N N . ASN A 1 207 ? -6.132 -1.244 20.126 1.00 98.81 207 ASN A N 1
ATOM 1574 C CA . ASN A 1 207 ? -4.831 -1.708 20.589 1.00 98.81 207 ASN A CA 1
ATOM 1575 C C . ASN A 1 207 ? -4.650 -1.539 22.104 1.00 98.81 207 ASN A C 1
ATOM 1577 O O . ASN A 1 207 ? -4.034 -2.408 22.721 1.00 98.81 207 ASN A O 1
ATOM 1581 N N . ARG A 1 208 ? -5.176 -0.460 22.707 1.00 98.56 208 ARG A N 1
ATOM 1582 C CA . ARG A 1 208 ? -5.109 -0.212 24.158 1.00 98.56 208 ARG A CA 1
ATOM 1583 C C . ARG A 1 208 ? -5.696 -1.382 24.943 1.00 98.56 208 ARG A C 1
ATOM 1585 O O . ARG A 1 208 ? -5.034 -1.859 25.858 1.00 98.56 208 ARG A O 1
ATOM 1592 N N . LEU A 1 209 ? -6.865 -1.888 24.537 1.00 97.94 209 LEU A N 1
ATOM 1593 C CA . LEU A 1 209 ? -7.517 -3.036 25.187 1.00 97.94 209 LEU A CA 1
ATOM 1594 C C . LEU A 1 209 ? -6.598 -4.256 25.276 1.00 97.94 209 LEU A C 1
ATOM 1596 O O . LEU A 1 209 ? -6.477 -4.877 26.328 1.00 97.94 209 LEU A O 1
ATOM 1600 N N . SER A 1 210 ? -5.928 -4.581 24.170 1.00 97.94 210 SER A N 1
ATOM 1601 C CA . SER A 1 210 ? -4.993 -5.704 24.124 1.00 97.94 210 SER A CA 1
ATOM 1602 C C . SER A 1 210 ? -3.769 -5.451 25.007 1.00 97.94 210 SER A C 1
ATOM 1604 O O . SER A 1 210 ? -3.368 -6.325 25.768 1.00 97.94 210 SER A O 1
ATOM 1606 N N . LEU A 1 211 ? -3.193 -4.246 24.946 1.00 98.31 211 LEU A N 1
ATOM 1607 C CA . LEU A 1 211 ? -1.989 -3.889 25.702 1.00 98.31 211 LEU A CA 1
ATOM 1608 C C . LEU A 1 211 ? -2.226 -3.876 27.220 1.00 98.31 211 LEU A C 1
ATOM 1610 O O . LEU A 1 211 ? -1.384 -4.367 27.967 1.00 98.31 211 LEU A O 1
ATOM 1614 N N . GLU A 1 212 ? -3.365 -3.363 27.688 1.00 97.75 212 GLU A N 1
ATOM 1615 C CA . GLU A 1 212 ? -3.712 -3.363 29.118 1.00 97.75 212 GLU A CA 1
ATOM 1616 C C . GLU A 1 212 ? -3.966 -4.767 29.668 1.00 97.75 212 GLU A C 1
ATOM 1618 O O . GLU A 1 212 ? -3.681 -5.036 30.833 1.00 97.75 212 GLU A O 1
ATOM 1623 N N . ALA A 1 213 ? -4.422 -5.688 28.819 1.00 97.12 213 ALA A N 1
ATOM 1624 C CA . ALA A 1 213 ? -4.536 -7.104 29.149 1.00 97.12 213 ALA A CA 1
ATOM 1625 C C . ALA A 1 213 ? -3.187 -7.859 29.084 1.00 97.12 213 ALA A C 1
ATOM 1627 O O . ALA A 1 213 ? -3.165 -9.086 29.178 1.00 97.12 213 ALA A O 1
ATOM 1628 N N . GLY A 1 214 ? -2.061 -7.158 28.897 1.00 97.62 214 GLY A N 1
ATOM 1629 C CA . GLY A 1 214 ? -0.726 -7.755 28.755 1.00 97.62 214 GLY A CA 1
ATOM 1630 C C . GLY A 1 214 ? -0.447 -8.360 27.373 1.00 97.62 214 GLY A C 1
ATOM 1631 O O . GLY A 1 214 ? 0.543 -9.071 27.196 1.00 97.62 214 GLY A O 1
ATOM 1632 N N . GLY A 1 215 ? -1.318 -8.102 26.397 1.00 97.56 215 GLY A N 1
ATOM 1633 C CA . GLY A 1 215 ? -1.178 -8.523 25.008 1.00 97.56 215 GLY A CA 1
ATOM 1634 C C . GLY A 1 215 ? -0.305 -7.587 24.166 1.00 97.56 215 GLY A C 1
ATOM 1635 O O . GLY A 1 215 ? 0.445 -6.750 24.663 1.00 97.56 215 GLY A O 1
ATOM 1636 N N . LYS A 1 216 ? -0.407 -7.743 22.844 1.00 98.00 216 LYS A N 1
ATOM 1637 C CA . LYS A 1 216 ? 0.327 -6.967 21.828 1.00 98.00 216 LYS A CA 1
ATOM 1638 C C . LYS A 1 216 ? -0.633 -6.139 20.975 1.00 98.00 216 LYS A C 1
ATOM 1640 O O . LYS A 1 216 ? -1.836 -6.403 20.975 1.00 98.00 216 LYS A O 1
ATOM 1645 N N . ARG A 1 217 ? -0.129 -5.164 20.207 1.00 98.62 217 ARG A N 1
ATOM 1646 C CA . ARG A 1 217 ? -0.952 -4.467 19.199 1.00 98.62 217 ARG A CA 1
ATOM 1647 C C . ARG A 1 217 ? -1.575 -5.479 18.238 1.00 98.62 217 ARG A C 1
ATOM 1649 O O . ARG A 1 217 ? -0.914 -6.418 17.809 1.00 98.62 217 ARG A O 1
ATOM 1656 N N . LYS A 1 218 ? -2.845 -5.268 17.899 1.00 98.50 218 LYS A N 1
ATOM 1657 C CA . LYS A 1 218 ? -3.655 -6.140 17.035 1.00 98.50 218 LYS A CA 1
ATOM 1658 C C . LYS A 1 218 ? -3.881 -5.553 15.641 1.00 98.50 218 LYS A C 1
ATOM 1660 O O . LYS A 1 218 ? -4.184 -6.306 14.719 1.00 98.50 218 LYS A O 1
ATOM 1665 N N . ALA A 1 219 ? -3.712 -4.237 15.484 1.00 98.88 219 ALA A N 1
ATOM 1666 C CA . ALA A 1 219 ? -3.889 -3.525 14.221 1.00 98.88 219 ALA A CA 1
ATOM 1667 C C . ALA A 1 219 ? -2.906 -2.351 14.058 1.00 98.88 219 ALA A C 1
ATOM 1669 O O . ALA A 1 219 ? -2.424 -1.783 15.040 1.00 98.88 219 ALA A O 1
ATOM 1670 N N . ALA A 1 220 ? -2.646 -1.952 12.814 1.00 98.94 220 ALA A N 1
ATOM 1671 C CA . ALA A 1 220 ? -1.799 -0.815 12.467 1.00 98.94 220 ALA A CA 1
ATOM 1672 C C . ALA A 1 220 ? -2.429 0.002 11.340 1.00 98.94 220 ALA A C 1
ATOM 1674 O O . ALA A 1 220 ? -2.623 -0.520 10.247 1.00 98.94 220 ALA A O 1
ATOM 1675 N N . TYR A 1 221 ? -2.721 1.279 11.577 1.00 98.94 221 TYR A N 1
ATOM 1676 C CA . TYR A 1 221 ? -3.154 2.173 10.504 1.00 98.94 221 TYR A CA 1
ATOM 1677 C C . TYR A 1 221 ? -1.955 2.774 9.761 1.00 98.94 221 TYR A C 1
ATOM 1679 O O . TYR A 1 221 ? -0.889 3.003 10.335 1.00 98.94 221 TYR A O 1
ATOM 1687 N N . THR A 1 222 ? -2.160 3.097 8.491 1.00 98.88 222 THR A N 1
ATOM 1688 C CA . THR A 1 222 ? -1.299 3.980 7.708 1.00 98.88 222 THR A CA 1
ATOM 1689 C C . THR A 1 222 ? -2.129 4.772 6.701 1.00 98.88 222 THR A C 1
ATOM 1691 O O . THR A 1 222 ? -3.211 4.337 6.296 1.00 98.88 222 THR A O 1
ATOM 1694 N N . TYR A 1 223 ? -1.618 5.936 6.311 1.00 97.44 223 TYR A N 1
ATOM 1695 C CA . TYR A 1 223 ? -2.245 6.857 5.373 1.00 97.44 223 TYR A CA 1
ATOM 1696 C C . TYR A 1 223 ? -1.213 7.364 4.369 1.00 97.44 223 TYR A C 1
ATOM 1698 O O . TYR A 1 223 ? -0.186 7.923 4.754 1.00 97.44 223 TYR A O 1
ATOM 1706 N N . ASP A 1 224 ? -1.534 7.246 3.084 1.00 94.19 224 ASP A N 1
ATOM 1707 C CA . ASP A 1 224 ? -0.764 7.851 1.996 1.00 94.19 224 ASP A CA 1
ATOM 1708 C C . ASP A 1 224 ? -1.165 9.328 1.791 1.00 94.19 224 ASP A C 1
ATOM 1710 O O . ASP A 1 224 ? -1.706 9.991 2.673 1.00 94.19 224 ASP A O 1
ATOM 1714 N N . ALA A 1 225 ? -0.910 9.876 0.602 1.00 91.88 225 ALA A N 1
ATOM 1715 C CA . ALA A 1 225 ? -1.338 11.210 0.188 1.00 91.88 225 ALA A CA 1
ATOM 1716 C C . ALA A 1 225 ? -2.861 11.285 -0.071 1.00 91.88 225 ALA A C 1
ATOM 1718 O O . ALA A 1 225 ? -3.285 11.460 -1.217 1.00 91.88 225 ALA A O 1
ATOM 1719 N N . GLY A 1 226 ? -3.678 11.085 0.962 1.00 91.69 226 GLY A N 1
ATOM 1720 C CA . GLY A 1 226 ? -5.139 11.198 0.951 1.00 91.69 226 GLY A CA 1
ATOM 1721 C C . GLY A 1 226 ? -5.769 10.717 2.268 1.00 91.69 226 GLY A C 1
ATOM 1722 O O . GLY A 1 226 ? -5.052 10.229 3.141 1.00 91.69 226 GLY A O 1
ATOM 1723 N N . PRO A 1 227 ? -7.101 10.821 2.419 1.00 93.88 227 PRO A N 1
ATOM 1724 C CA . PRO A 1 227 ? -7.775 10.506 3.681 1.00 93.88 227 PRO A CA 1
ATOM 1725 C C . PRO A 1 227 ? -8.064 9.009 3.880 1.00 93.88 227 PRO A C 1
ATOM 1727 O O . PRO A 1 227 ? -8.560 8.624 4.939 1.00 93.88 227 PRO A O 1
ATOM 1730 N N . ASN A 1 228 ? -7.786 8.171 2.877 1.00 94.88 228 ASN A N 1
ATOM 1731 C CA . ASN A 1 228 ? -8.107 6.745 2.900 1.00 94.88 228 ASN A CA 1
ATOM 1732 C C . ASN A 1 228 ? -7.175 6.002 3.854 1.00 94.88 228 ASN A C 1
ATOM 1734 O O . ASN A 1 228 ? -5.954 6.110 3.745 1.00 94.88 228 ASN A O 1
ATOM 1738 N N . ALA A 1 229 ? -7.768 5.245 4.774 1.00 97.75 229 ALA A N 1
ATOM 1739 C CA . ALA A 1 229 ? -7.021 4.469 5.749 1.00 97.75 229 ALA A CA 1
ATOM 1740 C C . ALA A 1 229 ? -6.677 3.097 5.176 1.00 97.75 229 ALA A C 1
ATOM 1742 O O . ALA A 1 229 ? -7.521 2.451 4.555 1.00 97.75 229 ALA A O 1
ATOM 1743 N N . VAL A 1 230 ? -5.470 2.618 5.458 1.00 98.56 230 VAL A N 1
ATOM 1744 C CA . VAL A 1 230 ? -5.117 1.203 5.327 1.00 98.56 230 VAL A CA 1
ATOM 1745 C C . VAL A 1 230 ? -4.831 0.672 6.722 1.00 98.56 230 VAL A C 1
ATOM 1747 O O . VAL A 1 230 ? -3.977 1.206 7.424 1.00 98.56 230 VAL A O 1
ATOM 1750 N N . ILE A 1 231 ? -5.555 -0.363 7.133 1.00 98.88 231 ILE A N 1
ATOM 1751 C CA . ILE A 1 231 ? -5.404 -1.013 8.433 1.00 98.88 231 ILE A CA 1
ATOM 1752 C C . ILE A 1 231 ? -4.795 -2.392 8.202 1.00 98.88 231 ILE A C 1
ATOM 1754 O O . ILE A 1 231 ? -5.463 -3.283 7.680 1.00 98.88 231 ILE A O 1
ATOM 1758 N N . TYR A 1 232 ? -3.538 -2.570 8.595 1.00 98.94 232 TYR A N 1
ATOM 1759 C CA . TYR A 1 232 ? -2.875 -3.868 8.616 1.00 98.94 232 TYR A CA 1
ATOM 1760 C C . TYR A 1 232 ? -3.192 -4.623 9.901 1.00 98.94 232 TYR A C 1
ATOM 1762 O O . TYR A 1 232 ? -3.226 -4.027 10.979 1.00 98.94 232 TYR A O 1
ATOM 1770 N N . ALA A 1 233 ? -3.378 -5.935 9.792 1.00 98.81 233 ALA A N 1
ATOM 1771 C CA . ALA A 1 233 ? -3.568 -6.824 10.931 1.00 98.81 233 ALA A CA 1
ATOM 1772 C C . ALA A 1 233 ? -3.325 -8.292 10.543 1.00 98.81 233 ALA A C 1
ATOM 1774 O O . ALA A 1 233 ? -3.533 -8.660 9.383 1.00 98.81 233 ALA A O 1
ATOM 1775 N N . PRO A 1 234 ? -2.944 -9.156 11.503 1.00 98.56 234 PRO A N 1
ATOM 1776 C CA . PRO A 1 234 ? -3.047 -10.598 11.336 1.00 98.56 234 PRO A CA 1
ATOM 1777 C C . PRO A 1 234 ? -4.490 -11.006 11.007 1.00 98.56 234 PRO A C 1
ATOM 1779 O O . PRO A 1 234 ? -5.437 -10.423 11.544 1.00 98.56 234 PRO A O 1
ATOM 1782 N N . LYS A 1 235 ? -4.668 -12.027 10.158 1.00 98.19 235 LYS A N 1
ATOM 1783 C CA . LYS A 1 235 ? -5.987 -12.517 9.709 1.00 98.19 235 LYS A CA 1
ATOM 1784 C C . LYS A 1 235 ? -6.989 -12.713 10.854 1.00 98.19 235 LYS A C 1
ATOM 1786 O O . LYS A 1 235 ? -8.149 -12.334 10.716 1.00 98.19 235 LYS A O 1
ATOM 1791 N N . GLU A 1 236 ? -6.540 -13.280 11.969 1.00 97.75 236 GLU A N 1
ATOM 1792 C CA . GLU A 1 236 ? -7.351 -13.567 13.163 1.00 97.75 236 GLU A CA 1
ATOM 1793 C C . GLU A 1 236 ? -8.037 -12.330 13.764 1.00 97.75 236 GLU A C 1
ATOM 1795 O O . GLU A 1 236 ? -9.148 -12.432 14.278 1.00 97.75 236 GLU A O 1
ATOM 1800 N N . ASN A 1 237 ? -7.438 -11.145 13.624 1.00 98.38 237 ASN A N 1
ATOM 1801 C CA . ASN A 1 237 ? -7.990 -9.903 14.167 1.00 98.38 237 ASN A CA 1
ATOM 1802 C C . ASN A 1 237 ? -8.963 -9.222 13.196 1.00 98.38 237 ASN A C 1
ATOM 1804 O O . ASN A 1 237 ? -9.671 -8.290 13.578 1.00 98.38 237 ASN A O 1
ATOM 1808 N N . MET A 1 238 ? -9.027 -9.667 11.935 1.00 98.50 238 MET A N 1
ATOM 1809 C CA . MET A 1 238 ? -9.766 -8.933 10.911 1.00 98.50 238 MET A CA 1
ATOM 1810 C C . MET A 1 238 ? -11.272 -8.918 11.129 1.00 98.50 238 MET A C 1
ATOM 1812 O O . MET A 1 238 ? -11.912 -7.923 10.794 1.00 98.50 238 MET A O 1
ATOM 1816 N N . LYS A 1 239 ? -11.836 -9.985 11.705 1.00 98.12 239 LYS A N 1
ATOM 1817 C CA . LYS A 1 239 ? -13.263 -10.028 12.036 1.00 98.12 239 LYS A CA 1
ATOM 1818 C C . LYS A 1 239 ? -13.620 -8.867 12.968 1.00 98.12 239 LYS A C 1
ATOM 1820 O O . LYS A 1 239 ? -14.427 -8.026 12.592 1.00 98.12 239 LYS A O 1
ATOM 1825 N N . GLU A 1 240 ? -12.949 -8.761 14.115 1.00 98.19 240 GLU A N 1
ATOM 1826 C CA . GLU A 1 240 ? -13.184 -7.688 15.094 1.00 98.19 240 GLU A CA 1
ATOM 1827 C C . GLU A 1 240 ? -12.960 -6.292 14.497 1.00 98.19 240 GLU A C 1
ATOM 1829 O O . GLU A 1 240 ? -13.768 -5.395 14.719 1.00 98.19 240 GLU A O 1
ATOM 1834 N N . ILE A 1 241 ? -11.904 -6.111 13.694 1.00 98.62 241 ILE A N 1
ATOM 1835 C CA . ILE A 1 241 ? -11.600 -4.821 13.055 1.00 98.62 241 ILE A CA 1
ATOM 1836 C C . ILE A 1 241 ? -12.717 -4.408 12.092 1.00 98.62 241 ILE A C 1
ATOM 1838 O O . ILE A 1 241 ? -13.157 -3.262 12.126 1.00 98.62 241 ILE A O 1
ATOM 1842 N N . VAL A 1 242 ? -13.209 -5.323 11.249 1.00 98.62 242 VAL A N 1
ATOM 1843 C CA . VAL A 1 242 ? -14.324 -5.027 10.336 1.00 98.62 242 VAL A CA 1
ATOM 1844 C C . VAL A 1 242 ? -15.581 -4.670 11.128 1.00 98.62 242 VAL A C 1
ATOM 1846 O O . VAL A 1 242 ? -16.243 -3.690 10.798 1.00 98.62 242 VAL A O 1
ATOM 1849 N N . GLN A 1 243 ? -15.897 -5.412 12.192 1.00 98.56 243 GLN A N 1
ATOM 1850 C CA . GLN A 1 243 ? -17.062 -5.122 13.033 1.00 98.56 243 GLN A CA 1
ATOM 1851 C C . GLN A 1 243 ? -16.966 -3.749 13.712 1.00 98.56 243 GLN A C 1
ATOM 1853 O O . GLN A 1 243 ? -17.953 -3.010 13.713 1.00 98.56 243 GLN A O 1
ATOM 1858 N N . LEU A 1 244 ? -15.779 -3.387 14.214 1.00 98.75 244 LEU A N 1
ATOM 1859 C CA . LEU A 1 244 ? -15.507 -2.088 14.827 1.00 98.75 244 LEU A CA 1
ATOM 1860 C C . LEU A 1 244 ? -15.655 -0.946 13.816 1.00 98.75 244 LEU A C 1
ATOM 1862 O O . LEU A 1 244 ? -16.310 0.054 14.101 1.00 98.75 244 LEU A O 1
ATOM 1866 N N . ILE A 1 245 ? -15.096 -1.098 12.611 1.00 98.56 245 ILE A N 1
ATOM 1867 C CA . ILE A 1 245 ? -15.238 -0.094 11.550 1.00 98.56 245 ILE A CA 1
ATOM 1868 C C . ILE A 1 245 ? -16.708 0.060 11.141 1.00 98.56 245 ILE A C 1
ATOM 1870 O O . ILE A 1 245 ? -17.175 1.187 11.007 1.00 98.56 245 ILE A O 1
ATOM 1874 N N . LEU A 1 246 ? -17.467 -1.034 11.015 1.00 98.19 246 LEU A N 1
ATOM 1875 C CA . LEU A 1 246 ? -18.901 -0.977 10.706 1.00 98.19 246 LEU A CA 1
ATOM 1876 C C . LEU A 1 246 ? -19.733 -0.306 11.810 1.00 98.19 246 LEU A C 1
ATOM 1878 O O . LEU A 1 246 ? -20.753 0.302 11.495 1.00 98.19 246 LEU A O 1
ATOM 1882 N N . ALA A 1 247 ? -19.315 -0.397 13.077 1.00 98.25 247 ALA A N 1
ATOM 1883 C CA . ALA A 1 247 ? -20.006 0.242 14.200 1.00 98.25 247 ALA A CA 1
ATOM 1884 C C . ALA A 1 247 ? -19.897 1.774 14.188 1.00 98.25 247 ALA A C 1
ATOM 1886 O O . ALA A 1 247 ? -20.818 2.454 14.630 1.00 98.25 247 ALA A O 1
ATOM 1887 N N . TYR A 1 248 ? -18.800 2.319 13.658 1.00 98.44 248 TYR A N 1
ATOM 1888 C CA . TYR A 1 248 ? -18.566 3.766 13.591 1.00 98.44 248 TYR A CA 1
ATOM 1889 C C . TYR A 1 248 ? -18.792 4.368 12.203 1.00 98.44 248 TYR A C 1
ATOM 1891 O O . TYR A 1 248 ? -19.031 5.570 12.095 1.00 98.44 248 TYR A O 1
ATOM 1899 N N . PHE A 1 249 ? -18.723 3.548 11.153 1.00 98.00 249 PHE A N 1
ATOM 1900 C CA . PHE A 1 249 ? -18.852 3.949 9.753 1.00 98.00 249 PHE A CA 1
ATOM 1901 C C . PHE A 1 249 ? -19.788 2.985 9.005 1.00 98.00 249 PHE A C 1
ATOM 1903 O O . PHE A 1 249 ? -19.327 2.155 8.207 1.00 98.00 249 PHE A O 1
ATOM 1910 N N . PRO A 1 250 ? -21.107 3.062 9.252 1.00 96.62 250 PRO A N 1
ATOM 1911 C CA . PRO A 1 250 ? -22.081 2.184 8.617 1.00 96.62 250 PRO A CA 1
ATOM 1912 C C . PRO A 1 250 ? -21.990 2.268 7.085 1.00 96.62 250 PRO A C 1
ATOM 1914 O O . PRO A 1 250 ? -21.809 3.338 6.501 1.00 96.62 250 PRO A O 1
ATOM 1917 N N . GLN A 1 251 ? -22.091 1.115 6.422 1.00 95.12 251 GLN A N 1
ATOM 1918 C CA . GLN A 1 251 ? -21.972 0.993 4.967 1.00 95.12 251 GLN A CA 1
ATOM 1919 C C . GLN A 1 251 ? -23.353 0.880 4.317 1.00 95.12 251 GLN A C 1
ATOM 1921 O O . GLN A 1 251 ? -24.255 0.249 4.865 1.00 95.12 251 GLN A O 1
ATOM 1926 N N . LYS A 1 252 ? -23.510 1.465 3.122 1.00 92.31 252 LYS A N 1
ATOM 1927 C CA . LYS A 1 252 ? -24.740 1.330 2.324 1.00 92.31 252 LYS A CA 1
ATOM 1928 C C . LYS A 1 252 ? -24.914 -0.095 1.795 1.00 92.31 252 LYS A C 1
ATOM 1930 O O . LYS A 1 252 ? -26.023 -0.618 1.770 1.00 92.31 252 LYS A O 1
ATOM 1935 N N . GLU A 1 253 ? -23.817 -0.693 1.343 1.00 92.12 253 GLU A N 1
ATOM 1936 C CA . GLU A 1 253 ? -23.766 -2.075 0.875 1.00 92.12 253 GLU A CA 1
ATOM 1937 C C . GLU A 1 253 ? -23.178 -2.978 1.959 1.00 92.12 253 GLU A C 1
ATOM 1939 O O . GLU A 1 253 ? -22.336 -2.554 2.753 1.00 92.12 253 GLU A O 1
ATOM 1944 N N . ALA A 1 254 ? -23.601 -4.243 1.972 1.00 92.94 254 ALA A N 1
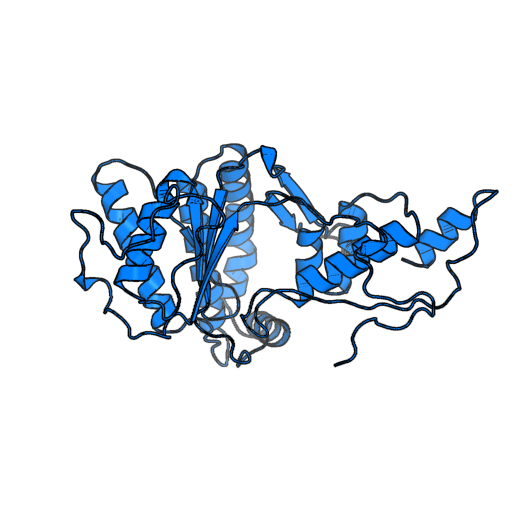ATOM 1945 C CA . ALA A 1 254 ? -23.026 -5.234 2.868 1.00 92.94 254 ALA A CA 1
ATOM 1946 C C . ALA A 1 254 ? -21.529 -5.432 2.578 1.00 92.94 254 ALA A C 1
ATOM 1948 O O . ALA A 1 254 ? -21.091 -5.448 1.423 1.00 92.94 254 ALA A O 1
ATOM 1949 N N . PHE A 1 255 ? -20.746 -5.622 3.639 1.00 94.19 255 PHE A N 1
ATOM 1950 C CA . PHE A 1 255 ? -19.326 -5.930 3.521 1.00 94.19 255 PHE A CA 1
ATOM 1951 C C . PHE A 1 255 ? -19.110 -7.232 2.733 1.00 94.19 255 PHE A C 1
ATOM 1953 O O . PHE A 1 255 ? -19.713 -8.263 3.034 1.00 94.19 255 PHE A O 1
ATOM 1960 N N . LYS A 1 256 ? -18.223 -7.188 1.734 1.00 93.12 256 LYS A N 1
ATOM 1961 C CA . LYS A 1 256 ? -17.872 -8.344 0.900 1.00 93.12 256 LYS A CA 1
ATOM 1962 C C . LYS A 1 256 ? -16.737 -9.130 1.563 1.00 93.12 256 LYS A C 1
ATOM 1964 O O . LYS A 1 256 ? -15.576 -8.735 1.470 1.00 93.12 256 LYS A O 1
ATOM 1969 N N . ASP A 1 257 ? -17.066 -10.250 2.206 1.00 93.06 257 ASP A N 1
ATOM 1970 C CA . ASP A 1 257 ? -16.105 -11.108 2.918 1.00 93.06 257 ASP A CA 1
ATOM 1971 C C . ASP A 1 257 ? -15.273 -12.003 1.976 1.00 93.06 257 ASP A C 1
ATOM 1973 O O . ASP A 1 257 ? -15.356 -13.230 1.986 1.00 93.06 257 ASP A O 1
ATOM 1977 N N . VAL A 1 258 ? -14.448 -11.381 1.132 1.00 92.88 258 VAL A N 1
ATOM 1978 C CA . VAL A 1 258 ? -13.647 -12.083 0.110 1.00 92.88 258 VAL A CA 1
ATOM 1979 C C . VAL A 1 258 ? -12.559 -12.997 0.692 1.00 92.88 258 VAL A C 1
ATOM 1981 O O . VAL A 1 258 ? -12.051 -13.863 -0.015 1.00 92.88 258 VAL A O 1
ATOM 1984 N N . ASN A 1 259 ? -12.201 -12.830 1.971 1.00 93.88 259 ASN A N 1
ATOM 1985 C CA . ASN A 1 259 ? -11.197 -13.648 2.663 1.00 93.88 259 ASN A CA 1
ATOM 1986 C C . ASN A 1 259 ? -11.798 -14.596 3.720 1.00 93.88 259 ASN A C 1
ATOM 1988 O O . ASN A 1 259 ? -11.040 -15.188 4.498 1.00 93.88 259 ASN A O 1
ATOM 1992 N N . ALA A 1 260 ? -13.127 -14.748 3.738 1.00 94.25 260 ALA A N 1
ATOM 1993 C CA . ALA A 1 260 ? -13.874 -15.671 4.591 1.00 94.25 260 ALA A CA 1
ATOM 1994 C C . ALA A 1 260 ? -13.585 -15.529 6.103 1.00 94.25 260 ALA A C 1
ATOM 1996 O O . ALA A 1 260 ? -13.488 -16.532 6.813 1.00 94.25 260 ALA A O 1
ATOM 1997 N N . VAL A 1 261 ? -13.426 -14.303 6.618 1.00 95.94 261 VAL A N 1
ATOM 1998 C CA . VAL A 1 261 ? -13.208 -14.073 8.064 1.00 95.94 261 VAL A CA 1
ATOM 1999 C C . VAL A 1 261 ? -14.499 -14.142 8.886 1.00 95.94 261 VAL A C 1
ATOM 2001 O O . VAL A 1 261 ? -14.440 -14.244 10.111 1.00 95.94 261 VAL A O 1
ATOM 2004 N N . PHE A 1 262 ? -15.660 -14.152 8.228 1.00 95.00 262 PHE A N 1
ATOM 2005 C CA . PHE A 1 262 ? -16.974 -14.365 8.836 1.00 95.00 262 PHE A CA 1
ATOM 2006 C C . PHE A 1 262 ? -17.553 -15.759 8.552 1.00 95.00 262 PHE A C 1
ATOM 2008 O O . PHE A 1 262 ? -18.644 -16.065 9.021 1.00 95.00 262 PHE A O 1
ATOM 2015 N N . GLY A 1 263 ? -16.847 -16.625 7.816 1.00 90.69 263 GLY A N 1
ATOM 2016 C CA . GLY A 1 263 ? -17.276 -18.014 7.602 1.00 90.69 263 GLY A CA 1
ATOM 2017 C C . GLY A 1 263 ? -18.624 -18.162 6.883 1.00 90.69 263 GLY A C 1
ATOM 2018 O O . GLY A 1 263 ? -19.322 -19.146 7.100 1.00 90.69 263 GLY A O 1
ATOM 2019 N N . GLY A 1 264 ? -19.004 -17.184 6.053 1.00 87.31 264 GLY A N 1
ATOM 2020 C CA . GLY A 1 264 ? -20.292 -17.153 5.348 1.00 87.31 264 GLY A CA 1
ATOM 2021 C C . GLY A 1 264 ? -21.405 -16.399 6.083 1.00 87.31 264 GLY A C 1
ATOM 2022 O O . GLY A 1 264 ? -22.469 -16.183 5.507 1.00 87.31 264 GLY A O 1
ATOM 2023 N N . GLU A 1 265 ? -21.170 -15.950 7.318 1.00 90.69 265 GLU A N 1
ATOM 2024 C CA . GLU A 1 265 ? -22.092 -15.058 8.019 1.00 90.69 265 GLU A CA 1
ATOM 2025 C C . GLU A 1 265 ? -21.971 -13.615 7.514 1.00 90.69 265 GLU A C 1
ATOM 2027 O O . GLU A 1 265 ? -20.900 -13.147 7.122 1.00 90.69 265 GLU A O 1
ATOM 2032 N N . ALA A 1 266 ? -23.075 -12.868 7.566 1.00 91.75 266 ALA A N 1
ATOM 2033 C CA . ALA A 1 266 ? -23.041 -11.438 7.291 1.00 91.75 266 ALA A CA 1
ATOM 2034 C C . ALA A 1 266 ? -22.254 -10.699 8.386 1.00 91.75 266 ALA A C 1
ATOM 2036 O O . ALA A 1 266 ? -22.502 -10.895 9.580 1.00 91.75 266 ALA A O 1
ATOM 2037 N N . ALA A 1 267 ? -21.350 -9.804 7.984 1.00 94.69 267 ALA A N 1
ATOM 2038 C CA . ALA A 1 267 ? -20.644 -8.937 8.918 1.00 94.69 267 ALA A CA 1
ATOM 2039 C C . ALA A 1 267 ? -21.633 -8.011 9.644 1.00 94.69 267 ALA A C 1
ATOM 2041 O O . ALA A 1 267 ? -22.442 -7.329 9.013 1.00 94.69 267 ALA A O 1
ATOM 2042 N N . LYS A 1 268 ? -21.555 -7.976 10.977 1.00 94.69 268 LYS A N 1
ATOM 2043 C CA . LYS A 1 268 ? -22.401 -7.135 11.836 1.00 94.69 268 LYS A CA 1
ATOM 2044 C C . LYS A 1 268 ? -21.543 -6.166 12.631 1.00 94.69 268 LYS A C 1
ATOM 2046 O O . LYS A 1 268 ? -20.524 -6.580 13.179 1.00 94.69 268 LYS A O 1
ATOM 2051 N N . ALA A 1 269 ? -21.985 -4.916 12.724 1.00 96.75 269 ALA A N 1
ATOM 2052 C CA . ALA A 1 269 ? -21.377 -3.912 13.587 1.00 96.75 269 ALA A CA 1
ATOM 2053 C C . ALA A 1 269 ? -21.310 -4.404 15.042 1.00 96.75 269 ALA A C 1
ATOM 2055 O O . ALA A 1 269 ? -22.299 -4.913 15.570 1.00 96.75 269 ALA A O 1
ATOM 2056 N N . ALA A 1 270 ? -20.143 -4.266 15.667 1.00 97.75 270 ALA A N 1
ATOM 2057 C CA . ALA A 1 270 ? -19.931 -4.571 17.077 1.00 97.75 270 ALA A CA 1
ATOM 2058 C C . ALA A 1 270 ? -18.676 -3.854 17.585 1.00 97.75 270 ALA A C 1
ATOM 2060 O O . ALA A 1 270 ? -17.730 -3.645 16.825 1.00 97.75 270 ALA A O 1
ATOM 2061 N N . VAL A 1 271 ? -18.656 -3.533 18.876 1.00 97.50 271 VAL A N 1
ATOM 2062 C CA . VAL A 1 271 ? -17.470 -3.028 19.577 1.00 97.50 271 VAL A CA 1
ATOM 2063 C C . VAL A 1 271 ? -16.938 -4.104 20.533 1.00 97.50 271 VAL A C 1
ATOM 2065 O O . VAL A 1 271 ? -17.740 -4.845 21.110 1.00 97.50 271 VAL A O 1
ATOM 2068 N N . PRO A 1 272 ? -15.611 -4.245 20.703 1.00 96.06 272 PRO A N 1
ATOM 2069 C CA . PRO A 1 272 ? -15.046 -5.181 21.674 1.00 96.06 272 PRO A CA 1
ATOM 2070 C C . PRO A 1 272 ? -15.431 -4.831 23.118 1.00 96.06 272 PRO A C 1
ATOM 2072 O O . PRO A 1 272 ? -15.593 -3.662 23.468 1.00 96.06 272 PRO A O 1
ATOM 2075 N N . THR A 1 273 ? -15.517 -5.835 23.989 1.00 96.06 273 THR A N 1
ATOM 2076 C CA . THR A 1 273 ? -15.769 -5.620 25.421 1.00 96.06 273 THR A CA 1
ATOM 2077 C C . THR A 1 273 ? -14.695 -4.721 26.041 1.00 96.06 273 THR A C 1
ATOM 2079 O O . THR A 1 273 ? -13.502 -4.966 25.871 1.00 96.06 273 THR A O 1
ATOM 2082 N N . GLY A 1 274 ? -15.121 -3.700 26.790 1.00 96.44 274 GLY A N 1
ATOM 2083 C CA . GLY A 1 274 ? -14.227 -2.748 27.462 1.00 96.44 274 GLY A CA 1
ATOM 2084 C C . GLY A 1 274 ? -13.757 -1.576 26.593 1.00 96.44 274 GLY A C 1
ATOM 2085 O O . GLY A 1 274 ? -13.036 -0.717 27.101 1.00 96.44 274 GLY A O 1
ATOM 2086 N N . PHE A 1 275 ? -14.164 -1.519 25.318 1.00 98.00 275 PHE A N 1
ATOM 2087 C CA . PHE A 1 275 ? -13.861 -0.415 24.406 1.00 98.00 275 PHE A CA 1
ATOM 2088 C C . PHE A 1 275 ? -14.477 0.900 24.904 1.00 98.00 275 PHE A C 1
ATOM 2090 O O . PHE A 1 275 ? -15.674 0.967 25.182 1.00 98.00 275 PHE A O 1
ATOM 2097 N N . ASN A 1 276 ? -13.674 1.959 25.008 1.00 97.94 276 ASN A N 1
ATOM 2098 C CA . ASN A 1 276 ? -14.175 3.288 25.335 1.00 97.94 276 ASN A CA 1
ATOM 2099 C C . ASN A 1 276 ? -14.835 3.914 24.104 1.00 97.94 276 ASN A C 1
ATOM 2101 O O . ASN A 1 276 ? -14.162 4.453 23.227 1.00 97.94 276 ASN A O 1
ATOM 2105 N N . GLU A 1 277 ? -16.165 3.896 24.056 1.00 97.44 277 GLU A N 1
ATOM 2106 C CA . GLU A 1 277 ? -16.893 4.383 22.885 1.00 97.44 277 GLU A CA 1
ATOM 2107 C C . GLU A 1 277 ? -16.757 5.897 22.641 1.00 97.44 277 GLU A C 1
ATOM 2109 O O . GLU A 1 277 ? -17.019 6.357 21.530 1.00 97.44 277 GLU A O 1
ATOM 2114 N N . ALA A 1 278 ? -16.290 6.669 23.631 1.00 97.31 278 ALA A N 1
ATOM 2115 C CA . ALA A 1 278 ? -16.138 8.122 23.542 1.00 97.31 278 ALA A CA 1
ATOM 2116 C C . ALA A 1 278 ? -14.887 8.588 22.769 1.00 97.31 278 ALA A C 1
ATOM 2118 O O . ALA A 1 278 ? -14.714 9.790 22.564 1.00 97.31 278 ALA A O 1
ATOM 2119 N N . VAL A 1 279 ? -14.003 7.677 22.336 1.00 97.25 279 VAL A N 1
ATOM 2120 C CA . VAL A 1 279 ? -12.762 8.037 21.613 1.00 97.25 279 VAL A CA 1
ATOM 2121 C C . VAL A 1 279 ? -13.015 8.631 20.225 1.00 97.25 279 VAL A C 1
ATOM 2123 O O . VAL A 1 279 ? -12.161 9.332 19.684 1.00 97.25 279 VAL A O 1
ATOM 2126 N N . ALA A 1 280 ? -14.182 8.363 19.643 1.00 97.12 280 ALA A N 1
ATOM 2127 C CA . ALA A 1 280 ? -14.621 8.930 18.379 1.00 97.12 280 ALA A CA 1
ATOM 2128 C C . ALA A 1 280 ? -16.148 9.049 18.369 1.00 97.12 280 ALA A C 1
ATOM 2130 O O . ALA A 1 280 ? -16.847 8.298 19.039 1.00 97.12 280 ALA A O 1
ATOM 2131 N N . LYS A 1 281 ? -16.681 9.972 17.567 1.00 96.19 281 LYS A N 1
ATOM 2132 C CA . LYS A 1 281 ? -18.113 9.973 17.250 1.00 96.19 281 LYS A CA 1
ATOM 2133 C C . LYS A 1 281 ? -18.429 8.884 16.224 1.00 96.19 281 LYS A C 1
ATOM 2135 O O . LYS A 1 281 ? -17.575 8.550 15.403 1.00 96.19 281 LYS A O 1
ATOM 2140 N N . GLN A 1 282 ? -19.668 8.407 16.214 1.00 96.50 282 GLN A N 1
ATOM 2141 C CA . GLN A 1 282 ? -20.204 7.657 15.079 1.00 96.50 282 GLN A CA 1
ATOM 2142 C C . GLN A 1 282 ? -20.450 8.605 13.897 1.00 96.50 282 GLN A C 1
ATOM 2144 O O . GLN A 1 282 ? -20.744 9.790 14.080 1.00 96.50 282 GLN A O 1
ATOM 2149 N N . PHE A 1 283 ? -20.280 8.093 12.683 1.00 97.25 283 PHE A N 1
ATOM 2150 C CA . PHE A 1 283 ? -20.461 8.838 11.445 1.00 97.25 283 PHE A CA 1
ATOM 2151 C C . PHE A 1 283 ? -21.652 8.300 10.655 1.00 97.25 283 PHE A C 1
ATOM 2153 O O . PHE A 1 283 ? -22.059 7.152 10.805 1.00 97.25 283 PHE A O 1
ATOM 2160 N N . GLU A 1 284 ? -22.179 9.141 9.772 1.00 95.06 284 GLU A N 1
ATOM 2161 C CA . GLU A 1 284 ? -23.250 8.765 8.856 1.00 95.06 284 GLU A CA 1
ATOM 2162 C C . GLU A 1 284 ? -22.750 7.864 7.720 1.00 95.06 284 GLU A C 1
ATOM 2164 O O . GLU A 1 284 ? -21.562 7.849 7.364 1.00 95.06 284 GLU A O 1
ATOM 2169 N N . VAL A 1 285 ? -23.691 7.148 7.098 1.00 95.44 285 VAL A N 1
ATOM 2170 C CA . VAL A 1 285 ? -23.426 6.344 5.900 1.00 95.44 285 VAL A CA 1
ATOM 2171 C C . VAL A 1 285 ? -22.783 7.213 4.817 1.00 95.44 285 VAL A C 1
ATOM 2173 O O . VAL A 1 285 ? -23.280 8.284 4.476 1.00 95.44 285 VAL A O 1
ATOM 2176 N N . GLY A 1 286 ? -21.678 6.724 4.251 1.00 92.38 286 GLY A N 1
ATOM 2177 C CA . GLY A 1 286 ? -20.920 7.414 3.204 1.00 92.38 286 GLY A CA 1
ATOM 2178 C C . GLY A 1 286 ? -19.692 8.183 3.697 1.00 92.38 286 GLY A C 1
ATOM 2179 O O . GLY A 1 286 ? -18.864 8.545 2.866 1.00 92.38 286 GLY A O 1
ATOM 2180 N N . ALA A 1 287 ? -19.508 8.364 5.013 1.00 94.50 287 ALA A N 1
ATOM 2181 C CA . ALA A 1 287 ? -18.254 8.897 5.565 1.00 94.50 287 ALA A CA 1
ATOM 2182 C C . ALA A 1 287 ? -17.048 7.992 5.244 1.00 94.50 287 ALA A C 1
ATOM 2184 O O . ALA A 1 287 ? -15.954 8.474 4.958 1.00 94.50 287 ALA A O 1
ATOM 2185 N N . VAL A 1 288 ? -17.275 6.677 5.237 1.00 95.56 288 VAL A N 1
ATOM 2186 C CA . VAL A 1 288 ? -16.452 5.691 4.528 1.00 95.56 288 VAL A CA 1
ATOM 2187 C C . VAL A 1 288 ? -17.333 5.116 3.423 1.00 95.56 288 VAL A C 1
ATOM 2189 O O . VAL A 1 288 ? -18.365 4.513 3.714 1.00 95.56 288 VAL A O 1
ATOM 2192 N N . LYS A 1 289 ? -16.957 5.336 2.163 1.00 92.69 289 LYS A N 1
ATOM 2193 C CA . LYS A 1 289 ? -17.722 4.959 0.965 1.00 92.69 289 LYS A CA 1
ATOM 2194 C C . LYS A 1 289 ? -17.728 3.452 0.723 1.00 92.69 289 LYS A C 1
ATOM 2196 O O . LYS A 1 289 ? -18.731 2.911 0.268 1.00 92.69 289 LYS A O 1
ATOM 2201 N N . SER A 1 290 ? -16.599 2.792 0.981 1.00 92.94 290 SER A N 1
ATOM 2202 C CA . SER A 1 290 ? -16.460 1.345 0.807 1.00 92.94 290 SER A CA 1
ATOM 2203 C C . SER A 1 290 ? -15.300 0.781 1.621 1.00 92.94 290 SER A C 1
ATOM 2205 O O . SER A 1 290 ? -14.340 1.496 1.929 1.00 92.94 290 SER A O 1
ATOM 2207 N N . LEU A 1 291 ? -15.359 -0.523 1.884 1.00 95.06 291 LEU A N 1
ATOM 2208 C CA . LEU A 1 291 ? -14.296 -1.297 2.513 1.00 95.06 291 LEU A CA 1
ATOM 2209 C C . LEU A 1 291 ? -13.731 -2.322 1.524 1.00 95.06 291 LEU A C 1
ATOM 2211 O O . LEU A 1 291 ? -14.490 -3.067 0.905 1.00 95.06 291 LEU A O 1
ATOM 2215 N N . ILE A 1 292 ? -12.404 -2.392 1.407 1.00 95.19 292 ILE A N 1
ATOM 2216 C CA . ILE A 1 292 ? -11.713 -3.401 0.590 1.00 95.19 292 ILE A CA 1
ATOM 2217 C C . ILE A 1 292 ? -10.833 -4.240 1.508 1.00 95.19 292 ILE A C 1
ATOM 2219 O O . ILE A 1 292 ? -9.876 -3.735 2.092 1.00 95.19 292 ILE A O 1
ATOM 2223 N N . HIS A 1 293 ? -11.141 -5.530 1.628 1.00 96.88 293 HIS A N 1
ATOM 2224 C CA . HIS A 1 293 ? -10.334 -6.470 2.400 1.00 96.88 293 HIS A CA 1
ATOM 2225 C C . HIS A 1 293 ? -9.423 -7.276 1.482 1.00 96.88 293 HIS A C 1
ATOM 2227 O O . HIS A 1 293 ? -9.882 -8.034 0.633 1.00 96.88 293 HIS A O 1
ATOM 2233 N N . THR A 1 294 ? -8.119 -7.121 1.666 1.00 96.81 294 THR A N 1
ATOM 2234 C CA . THR A 1 294 ? -7.082 -7.816 0.901 1.00 96.81 294 THR A CA 1
ATOM 2235 C C . THR A 1 294 ? -6.009 -8.377 1.839 1.00 96.81 294 THR A C 1
ATOM 2237 O O . THR A 1 294 ? -6.144 -8.336 3.066 1.00 96.81 294 THR A O 1
ATOM 2240 N N . ARG A 1 295 ? -4.949 -8.943 1.268 1.00 97.69 295 ARG A N 1
ATOM 2241 C CA . ARG A 1 295 ? -3.799 -9.498 1.983 1.00 97.69 295 ARG A CA 1
ATOM 2242 C C . ARG A 1 295 ? -2.521 -9.331 1.178 1.00 97.69 295 ARG A C 1
ATOM 2244 O O . ARG A 1 295 ? -2.570 -8.930 0.015 1.00 97.69 295 ARG A O 1
ATOM 2251 N N . VAL A 1 296 ? -1.392 -9.656 1.799 1.00 98.25 296 VAL A N 1
ATOM 2252 C CA . VAL A 1 296 ? -0.102 -9.725 1.108 1.00 98.25 296 VAL A CA 1
ATOM 2253 C C . VAL A 1 296 ? -0.204 -10.596 -0.157 1.00 98.25 296 VAL A C 1
ATOM 2255 O O . VAL A 1 296 ? -0.791 -11.681 -0.143 1.00 98.25 296 VAL A O 1
ATOM 2258 N N . GLY A 1 297 ? 0.324 -10.086 -1.270 1.00 97.81 297 GLY A N 1
ATOM 2259 C CA . GLY A 1 297 ? 0.219 -10.691 -2.601 1.00 97.81 297 GLY A CA 1
ATOM 2260 C C . GLY A 1 297 ? 1.578 -11.018 -3.213 1.00 97.81 297 GLY A C 1
ATOM 2261 O O . GLY A 1 297 ? 2.623 -10.683 -2.660 1.00 97.81 297 GLY A O 1
ATOM 2262 N N . ASP A 1 298 ? 1.566 -11.699 -4.352 1.00 97.56 298 ASP A N 1
ATOM 2263 C CA . ASP A 1 298 ? 2.728 -11.888 -5.223 1.00 97.56 298 ASP A CA 1
ATOM 2264 C C . ASP A 1 298 ? 2.995 -10.646 -6.091 1.00 97.56 298 ASP A C 1
ATOM 2266 O O . ASP A 1 298 ? 2.293 -9.638 -6.007 1.00 97.56 298 ASP A O 1
ATOM 2270 N N . GLY A 1 299 ? 4.061 -10.717 -6.892 1.00 97.00 299 GLY A N 1
ATOM 2271 C CA . GLY A 1 299 ? 4.437 -9.667 -7.834 1.00 97.00 299 GLY A CA 1
ATOM 2272 C C . GLY A 1 299 ? 3.618 -9.699 -9.133 1.00 97.00 299 GLY A C 1
ATOM 2273 O O . GLY A 1 299 ? 2.576 -10.354 -9.212 1.00 97.00 299 GLY A O 1
ATOM 2274 N N . PRO A 1 300 ? 4.087 -9.002 -10.184 1.00 97.44 300 PRO A N 1
ATOM 2275 C CA . PRO A 1 300 ? 3.422 -8.978 -11.482 1.00 97.44 300 PRO A CA 1
ATOM 2276 C C . PRO A 1 300 ? 3.218 -10.380 -12.067 1.00 97.44 300 PRO A C 1
ATOM 2278 O O . PRO A 1 300 ? 4.116 -11.221 -12.021 1.00 97.44 300 PRO A O 1
ATOM 2281 N N . ARG A 1 301 ? 2.053 -10.605 -12.680 1.00 97.06 301 ARG A N 1
ATOM 2282 C CA . ARG A 1 301 ? 1.675 -11.879 -13.306 1.00 97.06 301 ARG A CA 1
ATOM 2283 C C . ARG A 1 301 ? 1.566 -11.712 -14.818 1.00 97.06 301 ARG A C 1
ATOM 2285 O O . ARG A 1 301 ? 0.968 -10.748 -15.290 1.00 97.06 301 ARG A O 1
ATOM 2292 N N . VA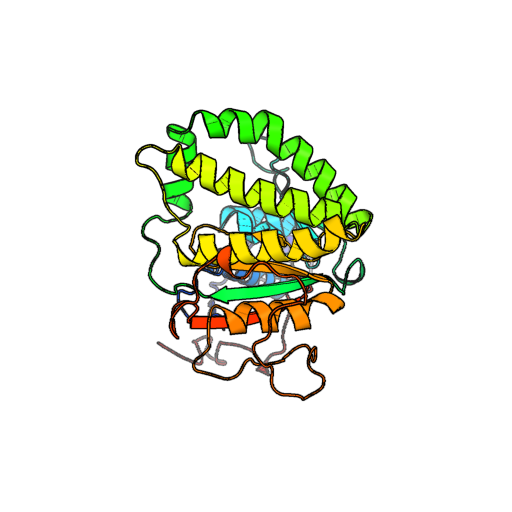L A 1 302 ? 2.119 -12.661 -15.568 1.00 96.06 302 VAL A N 1
ATOM 2293 C CA . VAL A 1 302 ? 1.869 -12.787 -17.011 1.00 96.06 302 VAL A CA 1
ATOM 2294 C C . VAL A 1 302 ? 0.588 -13.599 -17.181 1.00 96.06 302 VAL A C 1
ATOM 2296 O O . VAL A 1 302 ? 0.484 -14.692 -16.628 1.00 96.06 302 VAL A O 1
ATOM 2299 N N . LEU A 1 303 ? -0.388 -13.042 -17.895 1.00 95.81 303 LEU A N 1
ATOM 2300 C CA . LEU A 1 303 ? -1.698 -13.661 -18.117 1.00 95.81 303 LEU A CA 1
ATOM 2301 C C . LEU A 1 303 ? -1.778 -14.325 -19.501 1.00 95.81 303 LEU A C 1
ATOM 2303 O O . LEU A 1 303 ? -0.891 -14.134 -20.337 1.00 95.81 303 LEU A O 1
ATOM 2307 N N . GLY A 1 304 ? -2.832 -15.116 -19.716 1.00 93.62 304 GLY A N 1
ATOM 2308 C CA . GLY A 1 304 ? -3.129 -15.767 -20.993 1.00 93.62 304 GLY A CA 1
ATOM 2309 C C . GLY A 1 304 ? -3.631 -14.802 -22.072 1.00 93.62 304 GLY A C 1
ATOM 2310 O O . GLY A 1 304 ? -3.917 -13.632 -21.811 1.00 93.62 304 GLY A O 1
ATOM 2311 N N . GLU A 1 305 ? -3.732 -15.295 -23.309 1.00 91.31 305 GLU A N 1
ATOM 2312 C CA . GLU A 1 305 ? -4.219 -14.510 -24.455 1.00 91.31 305 GLU A CA 1
ATOM 2313 C C . GLU A 1 305 ? -5.691 -14.098 -24.319 1.00 91.31 305 GLU A C 1
ATOM 2315 O O . GLU A 1 305 ? -6.096 -13.073 -24.861 1.00 91.31 305 GLU A O 1
ATOM 2320 N N . ASP A 1 306 ? -6.493 -14.857 -23.578 1.00 93.75 306 ASP A N 1
ATOM 2321 C CA . ASP A 1 306 ? -7.896 -14.574 -23.277 1.00 93.75 306 ASP A CA 1
ATOM 2322 C C . ASP A 1 306 ? -8.077 -13.272 -22.475 1.00 93.75 306 ASP A C 1
ATOM 2324 O O . ASP A 1 306 ? -8.991 -12.489 -22.756 1.00 93.75 306 ASP A O 1
ATOM 2328 N N . GLU A 1 307 ? -7.130 -12.975 -21.585 1.00 95.06 307 GLU A N 1
ATOM 2329 C CA . GLU A 1 307 ? -7.093 -11.781 -20.729 1.00 95.06 307 GLU A CA 1
ATOM 2330 C C . GLU A 1 307 ? -6.519 -10.530 -21.433 1.00 95.06 307 GLU A C 1
ATOM 2332 O O . GLU A 1 307 ? -6.410 -9.457 -20.834 1.00 95.06 307 GLU A O 1
ATOM 2337 N N . THR A 1 308 ? -6.132 -10.616 -22.714 1.00 95.44 308 THR A N 1
ATOM 2338 C CA . THR A 1 308 ? -5.568 -9.464 -23.440 1.00 95.44 308 THR A CA 1
ATOM 2339 C C . THR A 1 308 ? -6.557 -8.297 -23.543 1.00 95.44 308 THR A C 1
ATOM 2341 O O . THR A 1 308 ? -7.753 -8.489 -23.771 1.00 95.44 308 THR A O 1
ATOM 2344 N N . LEU A 1 309 ? -6.055 -7.062 -23.464 1.00 96.62 309 LEU A N 1
ATOM 2345 C CA . LEU A 1 309 ? -6.853 -5.843 -23.662 1.00 96.62 309 LEU A CA 1
ATOM 2346 C C . LEU A 1 309 ? -6.889 -5.370 -25.124 1.00 96.62 309 LEU A C 1
ATOM 2348 O O . LEU A 1 309 ? -7.628 -4.442 -25.453 1.00 96.62 309 LEU A O 1
ATOM 2352 N N . LEU A 1 310 ? -6.101 -5.991 -26.006 1.00 96.94 310 LEU A N 1
ATOM 2353 C CA . LEU A 1 310 ? -6.007 -5.643 -27.424 1.00 96.94 310 LEU A CA 1
ATOM 2354 C C . LEU A 1 310 ? -6.712 -6.690 -28.294 1.00 96.94 310 LEU A C 1
ATOM 2356 O O . LEU A 1 310 ? -6.715 -7.880 -27.997 1.00 96.94 310 LEU A O 1
ATOM 2360 N N . ARG A 1 311 ? -7.316 -6.250 -29.392 1.00 95.75 311 ARG A N 1
ATOM 2361 C CA . ARG A 1 311 ? -7.839 -7.110 -30.458 1.00 95.75 311 ARG A CA 1
ATOM 2362 C C . ARG A 1 311 ? -6.692 -7.593 -31.367 1.00 95.75 311 ARG A C 1
ATOM 2364 O O . ARG A 1 311 ? -5.590 -7.048 -31.289 1.00 95.75 311 ARG A O 1
ATOM 2371 N N . PRO A 1 312 ? -6.936 -8.561 -32.275 1.00 95.00 312 PRO A N 1
ATOM 2372 C CA . PRO A 1 312 ? -5.921 -9.028 -33.227 1.00 95.00 312 PRO A CA 1
ATOM 2373 C C . PRO A 1 312 ? -5.347 -7.940 -34.151 1.00 95.00 312 PRO A C 1
ATOM 2375 O O . PRO A 1 312 ? -4.232 -8.081 -34.638 1.00 95.00 312 PRO A O 1
ATOM 2378 N N . ASP A 1 313 ? -6.079 -6.845 -34.373 1.00 94.44 313 ASP A N 1
ATOM 2379 C CA . ASP A 1 313 ? -5.616 -5.670 -35.129 1.00 94.44 313 ASP A CA 1
ATOM 2380 C C . ASP A 1 313 ? -4.708 -4.727 -34.309 1.00 94.44 313 ASP A C 1
ATOM 2382 O O . ASP A 1 313 ? -4.260 -3.696 -34.809 1.00 94.44 313 ASP A O 1
ATOM 2386 N N . GLY A 1 314 ? -4.439 -5.059 -33.042 1.00 93.38 314 GLY A N 1
ATOM 2387 C CA . GLY A 1 314 ? -3.614 -4.266 -32.137 1.00 93.38 314 GLY A CA 1
ATOM 2388 C C . GLY A 1 314 ? -4.317 -3.043 -31.541 1.00 93.38 314 GLY A C 1
ATOM 2389 O O . GLY A 1 314 ? -3.639 -2.208 -30.940 1.00 93.38 314 GLY A O 1
ATOM 2390 N N . LEU A 1 315 ? -5.640 -2.908 -31.690 1.00 95.94 315 LEU A N 1
ATOM 2391 C CA . LEU A 1 315 ? -6.431 -1.829 -31.087 1.00 95.94 315 LEU A CA 1
ATOM 2392 C C . LEU A 1 315 ? -7.134 -2.289 -29.796 1.00 95.94 315 LEU A C 1
ATOM 2394 O O . LEU A 1 315 ? -7.406 -3.481 -29.644 1.00 95.94 315 LEU A O 1
ATOM 2398 N N . PRO A 1 316 ? -7.450 -1.381 -28.851 1.00 96.31 316 PRO A N 1
ATOM 2399 C CA . PRO A 1 316 ? -8.155 -1.737 -27.618 1.00 96.31 316 PRO A CA 1
ATOM 2400 C C . PRO A 1 316 ? -9.496 -2.443 -27.866 1.00 96.31 316 PRO A C 1
ATOM 2402 O O . PRO A 1 316 ? -10.269 -2.038 -28.734 1.00 96.31 316 PRO A O 1
ATOM 2405 N N . LYS A 1 317 ? -9.800 -3.473 -27.063 1.00 95.56 317 LYS A N 1
ATOM 2406 C CA . LYS A 1 317 ? -11.122 -4.131 -27.044 1.00 95.56 317 LYS A CA 1
ATOM 2407 C C . LYS A 1 317 ? -12.231 -3.172 -26.595 1.00 95.56 317 LYS A C 1
ATOM 2409 O O . LYS A 1 317 ? -13.341 -3.244 -27.114 1.00 95.56 317 LYS A O 1
ATOM 2414 N N . THR A 1 318 ? -11.903 -2.267 -25.675 1.00 91.56 318 THR A N 1
ATOM 2415 C CA . THR A 1 318 ? -12.812 -1.257 -25.123 1.00 91.56 318 THR A CA 1
ATOM 2416 C C . THR A 1 318 ? -12.207 0.127 -25.331 1.00 91.56 318 THR A C 1
ATOM 2418 O O . THR A 1 318 ? -11.044 0.350 -24.993 1.00 91.56 318 THR A O 1
ATOM 2421 N N . LEU A 1 319 ? -12.997 1.050 -25.877 1.00 83.75 319 LEU A N 1
ATOM 2422 C CA . LEU A 1 319 ? -12.677 2.475 -25.967 1.00 83.75 319 LEU A CA 1
ATOM 2423 C C . LEU A 1 319 ? -13.565 3.232 -24.971 1.00 83.75 319 LEU A C 1
ATOM 2425 O O . LEU A 1 319 ? -14.708 2.828 -24.756 1.00 83.75 319 LEU A O 1
ATOM 2429 N N . ALA A 1 320 ? -13.004 4.260 -24.334 1.00 75.19 320 ALA A N 1
ATOM 2430 C CA . ALA A 1 320 ? -13.710 5.117 -23.380 1.00 75.19 320 ALA A CA 1
ATOM 2431 C C . ALA A 1 320 ? -14.591 6.157 -24.082 1.00 75.19 320 ALA A C 1
ATOM 2433 O O . ALA A 1 320 ? -14.239 6.543 -25.223 1.00 75.19 320 ALA A O 1
#

Secondary structure (DSSP, 8-state):
-HHHHHHHTTSTT----TTS---------SPTTS-S-HHHHHHHHHHHHHHHHTT----HHHHHHHHHHHSGGGGGGGSSSEEEE---S-TT-TT--EEEEE-GGGSTTEEEEEEE---SPPSS-HHHHHHHHHHH-HHHHHIIIIIHHHHHHHHHHHHHTT-HHHHHHHHHHHHHHHHHHHHTSSS------HHHHHHHHHHHHHHHHHHHTT-----EEEE-SSS-EEEEEEGGGHHHHHHHHHHHS--SSPP--TT-SSTTSPP-----TT--GGGS----TTSS-EEEEEE---S--PPPGGG-SB-TTSSBSS--

InterPro domains:
  IPR005935 Diphosphomevalonate/phosphomevalonate decarboxylase [PIRSF015950] (13-308)
  IPR014721 Small ribosomal subunit protein uS5 domain 2-type fold, subgroup [G3DSA:3.30.230.10] (1-102)
  IPR020568 Ribosomal protein uS5 domain 2-type superfamily [SSF54211] (13-108)
  IPR029765 Diphosphomevalonate decarboxylase [TIGR01240] (21-247)
  IPR036554 GHMP kinase, C-terminal domain superfamily [G3DSA:3.30.70.890] (103-300)
  IPR036554 GHMP kinase, C-terminal domain superfamily [SSF55060] (110-312)
  IPR041431 Mvd1, C-terminal [PF18376] (112-303)
  IPR053859 Diphosphomevalonate decarboxylase-like N-terminal domain [PF22700] (10-98)

Organism: NCBI:txid27342